Protein AF-A0A382UUZ1-F1 (afdb_monomer_lite)

Organism: NCBI:txid408172

Structure (mmCIF, N/CA/C/O backbone):
data_AF-A0A382UUZ1-F1
#
_entry.id   AF-A0A382UUZ1-F1
#
loop_
_atom_site.group_PDB
_atom_site.id
_atom_site.type_symbol
_atom_site.label_atom_id
_atom_site.label_alt_id
_atom_site.label_comp_id
_atom_site.label_asym_id
_atom_site.label_entity_id
_atom_site.label_seq_id
_atom_site.pdbx_PDB_ins_code
_atom_site.Cartn_x
_atom_site.Cartn_y
_atom_site.Cartn_z
_atom_site.occupancy
_atom_site.B_iso_or_equiv
_atom_site.auth_seq_id
_atom_site.auth_comp_id
_atom_site.auth_asym_id
_atom_site.auth_atom_id
_atom_site.pdbx_PDB_model_num
ATOM 1 N N . CYS A 1 1 ? 16.227 4.412 -21.426 1.00 65.69 1 CYS A N 1
ATOM 2 C CA . CYS A 1 1 ? 16.488 5.372 -20.344 1.00 65.69 1 CYS A CA 1
ATOM 3 C C . CYS A 1 1 ? 15.208 5.691 -19.618 1.00 65.69 1 CYS A C 1
ATOM 5 O O . CYS A 1 1 ? 15.287 5.757 -18.409 1.00 65.69 1 CYS A O 1
ATOM 7 N N . TRP A 1 2 ? 14.065 5.757 -20.321 1.00 72.62 2 TRP A N 1
ATOM 8 C CA . TRP A 1 2 ? 12.746 5.567 -19.712 1.00 72.62 2 TRP A CA 1
ATOM 9 C C . TRP A 1 2 ? 12.755 4.495 -18.618 1.00 72.62 2 TRP A C 1
ATOM 11 O O . TRP A 1 2 ? 13.319 3.437 -18.917 1.00 72.62 2 TRP A O 1
ATOM 21 N N . PRO A 1 3 ? 12.176 4.748 -17.433 1.00 69.25 3 PRO A N 1
ATOM 22 C CA . PRO A 1 3 ? 11.411 5.950 -17.045 1.00 69.25 3 PRO A CA 1
ATOM 23 C C . PRO A 1 3 ? 12.265 7.157 -16.596 1.00 69.25 3 PRO A C 1
ATOM 25 O O . PRO A 1 3 ? 11.742 8.235 -16.345 1.00 69.25 3 PRO A O 1
ATOM 28 N N . TYR A 1 4 ? 13.595 7.032 -16.562 1.00 72.06 4 TYR A N 1
ATOM 29 C CA . TYR A 1 4 ? 14.507 8.050 -16.021 1.00 72.06 4 TYR A CA 1
ATOM 30 C C . TYR A 1 4 ? 15.184 8.953 -17.060 1.00 72.06 4 TYR A C 1
ATOM 32 O O . TYR A 1 4 ? 15.201 8.706 -18.276 1.00 72.06 4 TYR A O 1
ATOM 40 N N . SER A 1 5 ? 15.812 10.013 -16.541 1.00 68.38 5 SER A N 1
ATOM 41 C CA . SER A 1 5 ? 16.638 10.936 -17.317 1.00 68.38 5 SER A CA 1
ATOM 42 C C . SER A 1 5 ? 17.848 10.256 -17.981 1.00 68.38 5 SER A C 1
ATOM 44 O O . SER A 1 5 ? 18.334 9.200 -17.566 1.00 68.38 5 SER A O 1
ATOM 46 N N . LEU A 1 6 ? 18.368 10.886 -19.042 1.00 68.31 6 LEU A N 1
ATOM 47 C CA . LEU A 1 6 ? 19.586 10.427 -19.720 1.00 68.31 6 LEU A CA 1
ATOM 48 C C . LEU A 1 6 ? 20.800 10.425 -18.783 1.00 68.31 6 LEU A C 1
ATOM 50 O O . LEU A 1 6 ? 21.620 9.519 -18.887 1.00 68.31 6 LEU A O 1
ATOM 54 N N . ASP A 1 7 ? 20.913 11.395 -17.876 1.00 65.88 7 ASP A N 1
ATOM 55 C CA . ASP A 1 7 ? 22.053 11.469 -16.962 1.00 65.88 7 ASP A CA 1
ATOM 56 C C . ASP A 1 7 ? 22.028 10.285 -15.984 1.00 65.88 7 ASP A C 1
ATOM 58 O O . ASP A 1 7 ? 22.988 9.517 -15.961 1.00 65.88 7 ASP A O 1
ATOM 62 N N . SER A 1 8 ? 20.893 10.016 -15.324 1.00 65.56 8 SER A N 1
ATOM 63 C CA . SER A 1 8 ? 20.720 8.838 -14.449 1.00 65.56 8 SER A CA 1
ATOM 64 C C . SER A 1 8 ? 20.985 7.513 -15.171 1.00 65.56 8 SER A C 1
ATOM 66 O O . SER A 1 8 ? 21.606 6.607 -14.620 1.00 65.56 8 SER A O 1
ATOM 68 N N . CYS A 1 9 ? 20.586 7.423 -16.441 1.00 65.06 9 CYS A N 1
ATOM 69 C CA . CYS A 1 9 ? 20.790 6.251 -17.295 1.00 65.06 9 CYS A CA 1
ATOM 70 C C . CYS A 1 9 ? 22.274 5.954 -17.602 1.00 65.06 9 CYS A C 1
ATOM 72 O O . CYS A 1 9 ? 22.612 4.833 -17.985 1.00 65.06 9 CYS A O 1
ATOM 74 N N . PHE A 1 10 ? 23.170 6.944 -17.488 1.00 62.78 10 PHE A N 1
ATOM 75 C CA . PHE A 1 10 ? 24.564 6.813 -17.927 1.00 62.78 10 PHE A CA 1
ATOM 76 C C . PHE A 1 10 ? 25.619 7.134 -16.859 1.00 62.78 10 PHE A C 1
ATOM 78 O O . PHE A 1 10 ? 26.791 6.817 -17.095 1.00 62.78 10 PHE A O 1
ATOM 85 N N . THR A 1 11 ? 25.250 7.718 -15.714 1.00 59.47 11 THR A N 1
ATOM 86 C CA . THR A 1 11 ? 26.191 8.072 -14.638 1.00 59.47 11 THR A CA 1
ATOM 87 C C . THR A 1 11 ? 26.330 7.000 -13.558 1.00 59.47 11 THR A C 1
ATOM 89 O O . THR A 1 11 ? 27.464 6.742 -13.155 1.00 59.47 11 THR A O 1
ATOM 92 N N . ASN A 1 12 ? 25.239 6.344 -13.129 1.00 54.66 12 ASN A N 1
ATOM 93 C CA . ASN A 1 12 ? 25.256 5.521 -11.905 1.00 54.66 12 ASN A CA 1
ATOM 94 C C . ASN A 1 12 ? 25.247 3.998 -12.120 1.00 54.66 12 ASN A C 1
ATOM 96 O O . ASN A 1 12 ? 25.694 3.280 -11.234 1.00 54.66 12 ASN A O 1
ATOM 100 N N . ASN A 1 13 ? 24.863 3.482 -13.290 1.00 50.19 13 ASN A N 1
ATOM 101 C CA . ASN A 1 13 ? 25.207 2.122 -13.721 1.00 50.19 13 ASN A CA 1
ATOM 102 C C . ASN A 1 13 ? 24.843 1.969 -15.207 1.00 50.19 13 ASN A C 1
ATOM 104 O O . ASN A 1 13 ? 23.712 2.221 -15.600 1.00 50.19 13 ASN A O 1
ATOM 108 N N . ARG A 1 14 ? 25.788 1.577 -16.075 1.00 50.09 14 ARG A N 1
ATOM 109 C CA . ARG A 1 14 ? 25.547 1.387 -17.532 1.00 50.09 14 ARG A CA 1
ATOM 110 C C . ARG A 1 14 ? 24.674 0.163 -17.858 1.00 50.09 14 ARG A C 1
ATOM 112 O O . ARG A 1 14 ? 24.548 -0.221 -19.023 1.00 50.09 14 ARG A O 1
ATOM 119 N N . THR A 1 15 ? 24.180 -0.498 -16.829 1.00 55.09 15 THR A N 1
ATOM 120 C CA . THR A 1 15 ? 23.501 -1.780 -16.859 1.00 55.09 15 THR A CA 1
ATOM 121 C C . THR A 1 15 ? 22.038 -1.534 -17.192 1.00 55.09 15 THR A C 1
ATOM 123 O O . THR A 1 15 ? 21.382 -0.650 -16.649 1.00 55.09 15 THR A O 1
ATOM 126 N N . GLY A 1 16 ? 21.555 -2.224 -18.222 1.00 56.69 16 GLY A N 1
ATOM 127 C CA . GLY A 1 16 ? 20.232 -1.956 -18.766 1.00 56.69 16 GLY A CA 1
ATOM 128 C C . GLY A 1 16 ? 19.147 -2.271 -17.740 1.00 56.69 16 GLY A C 1
ATOM 129 O O . GLY A 1 16 ? 19.197 -3.319 -17.100 1.00 56.69 16 GLY A O 1
ATOM 130 N N . LEU A 1 17 ? 18.157 -1.382 -17.662 1.00 64.44 17 LEU A N 1
ATOM 131 C CA . LEU A 1 17 ? 16.847 -1.610 -17.047 1.00 64.44 17 LEU A CA 1
ATOM 132 C C . LEU A 1 17 ? 16.264 -2.981 -17.430 1.00 64.44 17 LEU A C 1
ATOM 134 O O . LEU A 1 17 ? 16.638 -3.488 -18.510 1.00 64.44 17 LEU A O 1
ATOM 138 N N . PRO A 1 18 ? 15.360 -3.546 -16.597 1.00 66.06 18 PRO A N 1
ATOM 139 C CA . PRO A 1 18 ? 14.677 -4.802 -16.882 1.00 66.06 18 PRO A CA 1
ATOM 140 C C . PRO A 1 18 ? 14.134 -4.736 -18.304 1.00 66.06 18 PRO A C 1
ATOM 142 O O . PRO A 1 18 ? 13.330 -3.898 -18.693 1.00 66.06 18 PRO A O 1
ATOM 145 N N . GLY A 1 19 ? 14.757 -5.518 -19.164 1.00 70.31 19 GLY A N 1
ATOM 146 C CA . GLY A 1 19 ? 14.455 -5.551 -20.574 1.00 70.31 19 GLY A CA 1
ATOM 147 C C . GLY A 1 19 ? 14.739 -6.960 -20.998 1.00 70.31 19 GLY A C 1
ATOM 148 O O . GLY A 1 19 ? 15.883 -7.415 -20.896 1.00 70.31 19 GLY A O 1
ATOM 149 N N . LYS A 1 20 ? 13.692 -7.662 -21.416 1.00 73.50 20 LYS A N 1
ATOM 150 C CA . LYS A 1 20 ? 13.777 -9.098 -21.657 1.00 73.50 20 LYS A CA 1
ATOM 151 C C . LYS A 1 20 ? 14.646 -9.347 -22.892 1.00 73.50 20 LYS A C 1
ATOM 153 O O . LYS A 1 20 ? 14.381 -8.755 -23.945 1.00 73.50 20 LYS A O 1
ATOM 158 N N . PRO A 1 21 ? 15.727 -10.145 -22.788 1.00 73.56 21 PRO A N 1
ATOM 159 C CA . PRO A 1 21 ? 16.604 -10.403 -23.917 1.00 73.56 21 PRO A CA 1
ATOM 160 C C . PRO A 1 21 ? 15.845 -11.030 -25.087 1.00 73.56 21 PRO A C 1
ATOM 162 O O . PRO A 1 21 ? 14.806 -11.670 -24.929 1.00 73.56 21 PRO A O 1
ATOM 165 N N . ALA A 1 22 ? 16.400 -10.860 -26.285 1.00 75.94 22 ALA A N 1
ATOM 166 C CA . ALA A 1 22 ? 15.805 -11.371 -27.514 1.00 75.94 22 ALA A CA 1
ATOM 167 C C . ALA A 1 22 ? 15.582 -12.894 -27.483 1.00 75.94 22 ALA A C 1
ATOM 169 O O . ALA A 1 22 ? 14.668 -13.374 -28.143 1.00 75.94 22 ALA A O 1
ATOM 170 N N . GLU A 1 23 ? 16.382 -13.646 -26.715 1.00 76.31 23 GLU A N 1
ATOM 171 C CA . GLU A 1 23 ? 16.247 -15.104 -26.623 1.00 76.31 23 GLU A CA 1
ATOM 172 C C . GLU A 1 23 ? 14.995 -15.571 -25.866 1.00 76.31 23 GLU A C 1
ATOM 174 O O . GLU A 1 23 ? 14.532 -16.681 -26.119 1.00 76.31 23 GLU A O 1
ATOM 179 N N . ILE A 1 24 ? 14.460 -14.756 -24.949 1.00 73.06 24 ILE A N 1
ATOM 180 C CA . ILE A 1 24 ? 13.257 -15.091 -24.162 1.00 73.06 24 ILE A CA 1
ATOM 181 C C . ILE A 1 24 ? 12.008 -14.337 -24.635 1.00 73.06 24 ILE A C 1
ATOM 183 O O . ILE A 1 24 ? 10.906 -14.614 -24.176 1.00 73.06 24 ILE A O 1
ATOM 187 N N . SER A 1 25 ? 12.180 -13.386 -25.550 1.00 70.00 25 SER A N 1
ATOM 188 C CA . SER A 1 25 ? 11.099 -12.618 -26.158 1.00 70.00 25 SER A CA 1
ATOM 189 C C . SER A 1 25 ? 10.390 -13.422 -27.247 1.00 70.00 25 SER A C 1
ATOM 191 O O . SER A 1 25 ? 11.028 -13.958 -28.156 1.00 70.00 25 SER A O 1
ATOM 193 N N . GLU A 1 26 ? 9.055 -13.419 -27.225 1.00 69.44 26 GLU A N 1
ATOM 194 C CA . GLU A 1 26 ? 8.215 -14.079 -28.237 1.00 69.44 26 GLU A CA 1
ATOM 195 C C . GLU A 1 26 ? 8.464 -13.566 -29.666 1.00 69.44 26 GLU A C 1
ATOM 197 O O . GLU A 1 26 ? 8.246 -14.281 -30.645 1.00 69.44 26 GLU A O 1
ATOM 202 N N . THR A 1 27 ? 8.944 -12.327 -29.802 1.00 72.31 27 THR A N 1
ATOM 203 C CA . THR A 1 27 ? 9.203 -11.678 -31.094 1.00 72.31 27 THR A CA 1
ATOM 204 C C . THR A 1 27 ? 10.647 -11.841 -31.570 1.00 72.31 27 THR A C 1
ATOM 206 O O . THR A 1 27 ? 10.975 -11.421 -32.682 1.00 72.31 27 THR A O 1
ATOM 209 N N . GLY A 1 28 ? 11.531 -12.429 -30.753 1.00 70.81 28 GLY A N 1
ATOM 210 C CA . GLY A 1 28 ? 12.966 -12.511 -31.040 1.00 70.81 28 GLY A CA 1
ATOM 211 C C . GLY A 1 28 ? 13.679 -11.152 -31.016 1.00 70.81 28 GLY A C 1
ATOM 212 O O . GLY A 1 28 ? 14.805 -11.032 -31.499 1.00 70.81 28 GLY A O 1
ATOM 213 N N . LEU A 1 29 ? 13.023 -10.114 -30.488 1.00 75.25 29 LEU A N 1
ATOM 214 C CA . LEU A 1 29 ? 13.569 -8.772 -30.284 1.00 75.25 29 LEU A CA 1
ATOM 215 C C . LEU A 1 29 ? 13.586 -8.461 -28.790 1.00 75.25 29 LEU A C 1
ATOM 217 O O . LEU A 1 29 ? 12.663 -8.844 -28.078 1.00 75.25 29 LEU A O 1
ATOM 221 N N . ARG A 1 30 ? 14.610 -7.746 -28.312 1.00 73.75 30 ARG A N 1
ATOM 222 C CA . ARG A 1 30 ? 14.660 -7.307 -26.910 1.00 73.75 30 ARG A CA 1
ATOM 223 C C . ARG A 1 30 ? 13.406 -6.492 -26.580 1.00 73.75 30 ARG A C 1
ATOM 225 O O . ARG A 1 30 ? 13.060 -5.591 -27.345 1.00 73.75 30 ARG A O 1
ATOM 232 N N . TRP A 1 31 ? 12.754 -6.804 -25.463 1.00 77.62 31 TRP A N 1
ATOM 233 C CA . TRP A 1 31 ? 11.663 -5.985 -24.939 1.00 77.62 31 TRP A CA 1
ATOM 234 C C . TRP A 1 31 ? 12.236 -4.787 -24.191 1.00 77.62 31 TRP A C 1
ATOM 236 O O . TRP A 1 31 ? 13.272 -4.874 -23.523 1.00 77.62 31 TRP A O 1
ATOM 246 N N . TYR A 1 32 ? 11.572 -3.657 -24.366 1.00 80.62 32 TYR A N 1
ATOM 247 C CA . TYR A 1 32 ? 11.897 -2.395 -23.731 1.00 80.62 32 TYR A CA 1
ATOM 248 C C . TYR A 1 32 ? 10.602 -1.799 -23.211 1.00 80.62 32 TYR A C 1
ATOM 250 O O . TYR A 1 32 ? 9.555 -2.010 -23.819 1.00 80.62 32 TYR A O 1
ATOM 258 N N . LEU A 1 33 ? 10.732 -1.007 -22.157 1.00 84.75 33 LEU A N 1
ATOM 259 C CA . LEU A 1 33 ? 9.667 -0.143 -21.681 1.00 84.75 33 LEU A CA 1
ATOM 260 C C . LEU A 1 33 ? 9.202 0.819 -22.776 1.00 84.75 33 LEU A C 1
ATOM 262 O O . LEU A 1 33 ? 10.029 1.305 -23.567 1.00 84.75 33 LEU A O 1
ATOM 266 N N . ASP A 1 34 ? 7.894 1.065 -22.842 1.00 85.12 34 ASP A N 1
ATOM 267 C CA . ASP A 1 34 ? 7.287 1.950 -23.832 1.00 85.12 34 ASP A CA 1
ATOM 268 C C . ASP A 1 34 ? 7.211 3.377 -23.278 1.00 85.12 34 ASP A C 1
ATOM 270 O O . ASP A 1 34 ? 6.335 3.668 -22.480 1.00 85.12 34 ASP A O 1
ATOM 274 N N . PRO A 1 35 ? 8.016 4.340 -23.765 1.00 83.31 35 PRO A N 1
ATOM 275 C CA . PRO A 1 35 ? 7.978 5.724 -23.278 1.00 83.31 35 PRO A CA 1
ATOM 276 C C . PRO A 1 35 ? 6.675 6.482 -23.597 1.00 83.31 35 PRO A C 1
ATOM 278 O O . PRO A 1 35 ? 6.586 7.692 -23.384 1.00 83.31 35 PRO A O 1
ATOM 281 N N . ARG A 1 36 ? 5.696 5.821 -24.221 1.00 83.69 36 ARG A N 1
ATOM 282 C CA . ARG A 1 36 ? 4.351 6.348 -24.476 1.00 83.69 36 ARG A CA 1
ATOM 283 C C . ARG A 1 36 ? 3.326 5.831 -23.464 1.00 83.69 36 ARG A C 1
ATOM 285 O O . ARG A 1 36 ? 2.188 6.292 -23.526 1.00 83.69 36 ARG A O 1
ATOM 292 N N . SER A 1 37 ? 3.716 4.900 -22.597 1.00 86.62 37 SER A N 1
ATOM 293 C CA . SER A 1 37 ? 2.906 4.323 -21.529 1.00 86.62 37 SER A CA 1
ATOM 294 C C . SER A 1 37 ? 3.643 4.514 -20.204 1.00 86.62 37 SER A C 1
ATOM 296 O O . SER A 1 37 ? 4.830 4.230 -20.130 1.00 86.62 37 SER A O 1
ATOM 298 N N . GLY A 1 38 ? 2.969 5.047 -19.183 1.00 84.94 38 GLY A N 1
ATOM 299 C CA . GLY A 1 38 ? 3.545 5.169 -17.832 1.00 84.94 38 GLY A CA 1
ATOM 300 C C . GLY A 1 38 ? 3.603 3.840 -17.073 1.00 84.94 38 GLY A C 1
ATOM 301 O O . GLY A 1 38 ? 4.307 3.743 -16.078 1.00 84.94 38 GLY A O 1
ATOM 302 N N . ASP A 1 39 ? 2.867 2.857 -17.574 1.00 89.94 39 ASP A N 1
ATOM 303 C CA . ASP A 1 39 ? 2.727 1.480 -17.110 1.00 89.94 39 ASP A CA 1
ATOM 304 C C . ASP A 1 39 ? 2.769 0.631 -18.397 1.00 89.94 39 ASP A C 1
ATOM 306 O O . ASP A 1 39 ? 1.878 0.728 -19.255 1.00 89.94 39 ASP A O 1
ATOM 310 N N . THR A 1 40 ? 3.902 -0.022 -18.657 1.00 90.56 40 THR A N 1
ATOM 311 C CA . THR A 1 40 ? 4.183 -0.677 -19.941 1.00 90.56 40 THR A CA 1
ATOM 312 C C . THR A 1 40 ? 3.414 -1.985 -20.097 1.00 90.56 40 THR A C 1
ATOM 314 O O . THR A 1 40 ? 3.016 -2.321 -21.222 1.00 90.56 40 THR A O 1
ATOM 317 N N . ASP A 1 41 ? 3.235 -2.741 -19.022 1.00 91.25 41 ASP A N 1
ATOM 318 C CA . ASP A 1 41 ? 2.624 -4.067 -19.046 1.00 91.25 41 ASP A CA 1
ATOM 319 C C . ASP A 1 41 ? 1.171 -4.091 -18.547 1.00 91.25 41 ASP A C 1
ATOM 321 O O . ASP A 1 41 ? 0.452 -5.051 -18.843 1.00 91.25 41 ASP A O 1
ATOM 325 N N . GLY A 1 42 ? 0.696 -2.984 -17.980 1.00 92.19 42 GLY A N 1
ATOM 326 C CA . GLY A 1 42 ? -0.708 -2.660 -17.770 1.00 92.19 42 GLY A CA 1
ATOM 327 C C . GLY A 1 42 ? -1.304 -3.280 -16.516 1.00 92.19 42 GLY A C 1
ATOM 328 O O . GLY A 1 42 ? -2.492 -3.621 -16.546 1.00 92.19 42 GLY A O 1
ATOM 329 N N . ASP A 1 43 ? -0.509 -3.490 -15.470 1.00 92.38 43 ASP A N 1
ATOM 330 C CA . ASP A 1 43 ? -0.960 -4.123 -14.228 1.00 92.38 43 ASP A CA 1
ATOM 331 C C . ASP A 1 43 ? -1.354 -3.144 -13.114 1.00 92.38 43 ASP A C 1
ATOM 333 O O . ASP A 1 43 ? -1.832 -3.574 -12.065 1.00 92.38 43 ASP A O 1
ATOM 337 N N . GLY A 1 44 ? -1.244 -1.837 -13.369 1.00 90.19 44 GLY A N 1
ATOM 338 C CA . GLY A 1 44 ? -1.576 -0.786 -12.411 1.00 90.19 44 GLY A CA 1
ATOM 339 C C . GLY A 1 44 ? -0.374 -0.240 -11.641 1.00 90.19 44 GLY A C 1
ATOM 340 O O . GLY A 1 44 ? -0.519 0.789 -10.970 1.00 90.19 44 GLY A O 1
ATOM 341 N N . LEU A 1 45 ? 0.805 -0.849 -11.776 1.00 91.31 45 LEU A N 1
ATOM 342 C CA . LEU A 1 45 ? 2.062 -0.326 -11.264 1.00 91.31 45 LEU A CA 1
ATOM 343 C C . LEU A 1 45 ? 2.762 0.522 -12.341 1.00 91.31 45 LEU A C 1
ATOM 345 O O . LEU A 1 45 ? 2.872 0.128 -13.496 1.00 91.31 45 LEU A O 1
ATOM 349 N N . PRO A 1 46 ? 3.232 1.737 -12.016 1.00 90.50 46 PRO A N 1
ATOM 350 C CA . PRO A 1 46 ? 3.973 2.526 -12.993 1.00 90.50 46 PRO A CA 1
ATOM 351 C C . PRO A 1 46 ? 5.407 2.026 -13.184 1.00 90.50 46 PRO A C 1
ATOM 353 O O . PRO A 1 46 ? 6.119 1.809 -12.202 1.00 90.50 46 PRO A O 1
ATOM 356 N N . ASP A 1 47 ? 5.901 2.071 -14.425 1.00 88.50 47 ASP A N 1
ATOM 357 C CA . ASP A 1 47 ? 7.265 1.667 -14.797 1.00 88.50 47 ASP A CA 1
ATOM 358 C C . ASP A 1 47 ? 8.327 2.278 -13.860 1.00 88.50 47 ASP A C 1
ATOM 360 O O . ASP A 1 47 ? 9.318 1.649 -13.488 1.00 88.50 47 ASP A O 1
ATOM 364 N N . GLY A 1 48 ? 8.154 3.558 -13.504 1.00 84.56 48 GLY A N 1
ATOM 365 C CA . GLY A 1 48 ? 9.038 4.287 -12.591 1.00 84.56 48 GLY A CA 1
ATOM 366 C C . GLY A 1 48 ? 9.120 3.683 -11.209 1.00 84.56 48 GLY A C 1
ATOM 367 O O . GLY A 1 48 ? 10.217 3.507 -10.676 1.00 84.56 48 GLY A O 1
ATOM 368 N N . PHE A 1 49 ? 7.957 3.389 -10.640 1.00 88.06 49 PHE A N 1
ATOM 369 C CA . PHE A 1 49 ? 7.826 2.793 -9.326 1.00 88.06 49 PHE A CA 1
ATOM 370 C C . PHE A 1 49 ? 8.490 1.420 -9.303 1.00 88.06 49 PHE A C 1
ATOM 372 O O . PHE A 1 49 ? 9.348 1.160 -8.459 1.00 88.06 49 PHE A O 1
ATOM 379 N N . GLU A 1 50 ? 8.179 0.580 -10.284 1.00 91.00 50 GLU A N 1
ATOM 380 C CA . GLU A 1 50 ? 8.689 -0.783 -10.336 1.00 91.00 50 GLU A CA 1
ATOM 381 C C . GLU A 1 50 ? 10.199 -0.825 -10.538 1.00 91.00 50 GLU A C 1
ATOM 383 O O . GLU A 1 50 ? 10.917 -1.531 -9.827 1.00 91.00 50 GLU A O 1
ATOM 388 N N . VAL A 1 51 ? 10.726 -0.001 -11.451 1.00 86.62 51 VAL A N 1
ATOM 389 C CA . VAL A 1 51 ? 12.174 0.128 -11.629 1.00 86.62 51 VAL A CA 1
ATOM 390 C C . VAL A 1 51 ? 12.830 0.620 -10.339 1.00 86.62 51 VAL A C 1
ATOM 392 O O . VAL A 1 51 ? 13.890 0.108 -9.967 1.00 86.62 51 VAL A O 1
ATOM 395 N N . ALA A 1 52 ? 12.245 1.602 -9.648 1.00 83.56 52 ALA A N 1
ATOM 396 C CA . ALA A 1 52 ? 12.788 2.114 -8.394 1.00 83.56 52 ALA A CA 1
ATOM 397 C C . ALA A 1 52 ? 12.811 1.026 -7.313 1.00 83.56 52 ALA A C 1
ATOM 399 O O . ALA A 1 52 ? 13.849 0.826 -6.671 1.00 83.56 52 ALA A O 1
ATOM 400 N N . MET A 1 53 ? 11.719 0.281 -7.149 1.00 88.31 53 MET A N 1
ATOM 401 C CA . MET A 1 53 ? 11.624 -0.819 -6.190 1.00 88.31 53 MET A CA 1
ATOM 402 C C . MET A 1 53 ? 12.579 -1.961 -6.538 1.00 88.31 53 MET A C 1
ATOM 404 O O . MET A 1 53 ? 13.324 -2.430 -5.673 1.00 88.31 53 MET A O 1
ATOM 408 N N . CYS A 1 54 ? 12.664 -2.350 -7.807 1.00 88.62 54 CYS A N 1
ATOM 409 C CA . CYS A 1 54 ? 13.619 -3.347 -8.272 1.00 88.62 54 CYS A CA 1
ATOM 410 C C . CYS A 1 54 ? 15.065 -2.925 -7.994 1.00 88.62 54 CYS A C 1
ATOM 412 O O . CYS A 1 54 ? 15.840 -3.684 -7.415 1.00 88.62 54 CYS A O 1
ATOM 414 N N . MET A 1 55 ? 15.454 -1.704 -8.352 1.00 83.38 55 MET A N 1
ATOM 415 C CA . MET A 1 55 ? 16.847 -1.279 -8.204 1.00 83.38 55 MET A CA 1
ATOM 416 C C . MET A 1 55 ? 17.251 -1.032 -6.747 1.00 83.38 55 MET A C 1
ATOM 418 O O . MET A 1 55 ? 18.421 -1.207 -6.404 1.00 83.38 55 MET A O 1
ATOM 422 N N . SER A 1 56 ? 16.310 -0.622 -5.891 1.00 83.25 56 SER A N 1
ATOM 423 C CA . SER A 1 56 ? 16.613 -0.208 -4.515 1.00 83.25 56 SER A CA 1
ATOM 424 C C . SER A 1 56 ? 16.258 -1.238 -3.437 1.00 83.25 56 SER A C 1
ATOM 426 O O . SER A 1 56 ? 16.877 -1.213 -2.369 1.00 83.25 56 SER A O 1
ATOM 428 N N . LYS A 1 57 ? 15.295 -2.141 -3.681 1.00 87.88 57 LYS A N 1
ATOM 429 C CA . LYS A 1 57 ? 14.723 -3.030 -2.650 1.00 87.88 57 LYS A CA 1
ATOM 430 C C . LYS A 1 57 ? 14.655 -4.504 -3.040 1.00 87.88 57 LYS A C 1
ATOM 432 O O . LYS A 1 57 ? 14.952 -5.352 -2.197 1.00 87.88 57 LYS A O 1
ATOM 437 N N . THR A 1 58 ? 14.221 -4.824 -4.259 1.00 90.56 58 THR A N 1
ATOM 438 C CA . THR A 1 58 ? 13.752 -6.186 -4.598 1.00 90.56 58 THR A CA 1
ATOM 439 C C . THR A 1 58 ? 14.524 -6.865 -5.720 1.00 90.56 58 THR A C 1
ATOM 441 O O . THR A 1 58 ? 14.280 -8.031 -6.007 1.00 90.56 58 THR A O 1
ATOM 444 N N . GLY A 1 59 ? 15.462 -6.185 -6.366 1.00 88.69 59 GLY A N 1
ATOM 445 C CA . GLY A 1 59 ? 16.217 -6.714 -7.493 1.00 88.69 59 GLY A CA 1
ATOM 446 C C . GLY A 1 59 ? 17.706 -6.856 -7.216 1.00 88.69 59 GLY A C 1
ATOM 447 O O . GLY A 1 59 ? 18.245 -6.419 -6.199 1.00 88.69 59 GLY A O 1
ATOM 448 N N . TYR A 1 60 ? 18.394 -7.496 -8.156 1.00 86.94 60 TYR A N 1
ATOM 449 C CA . TYR A 1 60 ? 19.849 -7.598 -8.160 1.00 86.94 60 TYR A CA 1
ATOM 450 C C . TYR A 1 60 ? 20.390 -7.657 -9.587 1.00 86.94 60 TYR A C 1
ATOM 452 O O . TYR A 1 60 ? 19.718 -8.107 -10.516 1.00 86.94 60 TYR A O 1
ATOM 460 N N . GLU A 1 61 ? 21.649 -7.264 -9.764 1.00 83.69 61 GLU A N 1
ATOM 461 C CA . GLU A 1 61 ? 22.338 -7.422 -11.042 1.00 83.69 61 GLU A CA 1
ATOM 462 C C . GLU A 1 61 ? 22.938 -8.818 -11.180 1.00 83.69 61 GLU A C 1
ATOM 464 O O . GLU A 1 61 ? 23.678 -9.302 -10.319 1.00 83.69 61 GLU A O 1
ATOM 469 N N . ASN A 1 62 ? 22.660 -9.469 -12.304 1.00 82.00 62 ASN A N 1
ATOM 470 C CA . ASN A 1 62 ? 23.292 -10.737 -12.631 1.00 82.00 62 ASN A CA 1
ATOM 471 C C . ASN A 1 62 ? 24.725 -10.545 -13.172 1.00 82.00 62 ASN A C 1
ATOM 473 O O . ASN A 1 62 ? 25.189 -9.438 -13.443 1.00 82.00 62 ASN A O 1
ATOM 477 N N . ALA A 1 63 ? 25.437 -11.655 -13.394 1.00 83.00 63 ALA A N 1
ATOM 478 C CA . ALA A 1 63 ? 26.813 -11.643 -13.910 1.00 83.00 63 ALA A CA 1
ATOM 479 C C . ALA A 1 63 ? 26.963 -11.018 -15.314 1.00 83.00 63 ALA A C 1
ATOM 481 O O . ALA A 1 63 ? 28.077 -10.721 -15.743 1.00 83.00 63 ALA A O 1
ATOM 482 N N . SER A 1 64 ? 25.860 -10.844 -16.042 1.00 77.56 64 SER A N 1
ATOM 483 C CA . SER A 1 64 ? 25.805 -10.170 -17.340 1.00 77.56 64 SER A CA 1
ATOM 484 C C . SER A 1 64 ? 25.433 -8.694 -17.225 1.00 77.56 64 SER A C 1
ATOM 486 O O . SER A 1 64 ? 25.200 -8.070 -18.259 1.00 77.56 64 SER A O 1
ATOM 488 N N . HIS A 1 65 ? 25.421 -8.131 -16.011 1.00 74.25 65 HIS A N 1
ATOM 489 C CA . HIS A 1 65 ? 25.101 -6.728 -15.768 1.00 74.25 65 HIS A CA 1
ATOM 490 C C . HIS A 1 65 ? 23.687 -6.355 -16.246 1.00 74.25 65 HIS A C 1
ATOM 492 O O . HIS A 1 65 ? 23.465 -5.304 -16.849 1.00 74.25 65 HIS A O 1
ATOM 498 N N . VAL A 1 66 ? 22.736 -7.261 -16.013 1.00 76.38 66 VAL A N 1
ATOM 499 C CA . VAL A 1 66 ? 21.305 -7.053 -16.254 1.00 76.38 66 VAL A CA 1
ATOM 500 C C . VAL A 1 66 ? 20.576 -7.196 -14.926 1.00 76.38 66 VAL A C 1
ATOM 502 O O . VAL A 1 66 ? 20.866 -8.124 -14.165 1.00 76.38 66 VAL A O 1
ATOM 505 N N . TRP A 1 67 ? 19.646 -6.283 -14.665 1.00 81.56 67 TRP A N 1
ATOM 506 C CA . TRP A 1 67 ? 18.776 -6.341 -13.498 1.00 81.56 67 TRP A CA 1
ATOM 507 C C . TRP A 1 67 ? 17.795 -7.507 -13.605 1.00 81.56 67 TRP A C 1
ATOM 509 O O . TRP A 1 67 ? 17.122 -7.671 -14.622 1.00 81.56 67 TRP A O 1
ATOM 519 N N . ASN A 1 68 ? 17.741 -8.312 -12.549 1.00 85.44 68 ASN A N 1
ATOM 520 C CA . ASN A 1 68 ? 16.680 -9.271 -12.292 1.00 85.44 68 ASN A CA 1
ATOM 521 C C . ASN A 1 68 ? 15.805 -8.698 -11.181 1.00 85.44 68 ASN A C 1
ATOM 523 O O . ASN A 1 68 ? 16.273 -8.542 -10.051 1.00 85.44 68 ASN A O 1
ATOM 527 N N . CYS A 1 69 ? 14.557 -8.406 -11.517 1.00 88.69 69 CYS A N 1
ATOM 528 C CA . CYS A 1 69 ? 13.555 -7.919 -10.585 1.00 88.69 69 CYS A CA 1
ATOM 529 C C . CYS A 1 69 ? 12.761 -9.105 -10.034 1.00 88.69 69 CYS A C 1
ATOM 531 O O . CYS A 1 69 ? 12.382 -9.992 -10.798 1.00 88.69 69 CYS A O 1
ATOM 533 N N . MET A 1 70 ? 12.605 -9.178 -8.709 1.00 90.00 70 MET A N 1
ATOM 534 C CA . MET A 1 70 ? 11.956 -10.330 -8.064 1.00 90.00 70 MET A CA 1
ATOM 535 C C . MET A 1 70 ? 10.478 -10.097 -7.743 1.00 90.00 70 MET A C 1
ATOM 537 O O . MET A 1 70 ? 9.742 -11.075 -7.712 1.00 90.00 70 MET A O 1
ATOM 541 N N . ALA A 1 71 ? 10.076 -8.846 -7.496 1.00 92.19 71 ALA A N 1
ATOM 542 C CA . ALA A 1 71 ? 8.723 -8.493 -7.048 1.00 92.19 71 ALA A CA 1
ATOM 543 C C . ALA A 1 71 ? 8.063 -7.356 -7.847 1.00 92.19 71 ALA A C 1
ATOM 545 O O . ALA A 1 71 ? 6.856 -7.220 -7.772 1.00 92.19 71 ALA A O 1
ATOM 546 N N . PHE A 1 72 ? 8.850 -6.551 -8.571 1.00 93.62 72 PHE A N 1
ATOM 547 C CA . PHE A 1 72 ? 8.357 -5.426 -9.372 1.00 93.62 72 PHE A CA 1
ATOM 548 C C . PHE A 1 72 ? 9.174 -5.347 -10.672 1.00 93.62 72 PHE A C 1
ATOM 550 O O . PHE A 1 72 ? 10.324 -4.894 -10.657 1.00 93.62 72 PHE A O 1
ATOM 557 N N . ASP A 1 73 ? 8.654 -5.900 -11.759 1.00 92.06 73 ASP A N 1
ATOM 558 C CA . ASP A 1 73 ? 9.224 -5.990 -13.097 1.00 92.06 73 ASP A CA 1
ATOM 559 C C . ASP A 1 73 ? 8.251 -5.352 -14.104 1.00 92.06 73 ASP A C 1
ATOM 561 O O . ASP A 1 73 ? 7.323 -6.035 -14.525 1.00 92.06 73 ASP A O 1
ATOM 565 N N . PRO A 1 74 ? 8.571 -4.162 -14.648 1.00 91.12 74 PRO A N 1
ATOM 566 C CA . PRO A 1 74 ? 7.704 -3.359 -15.538 1.00 91.12 74 PRO A CA 1
ATOM 567 C C . PRO A 1 74 ? 7.432 -3.958 -16.932 1.00 91.12 74 PRO A C 1
ATOM 569 O O . PRO A 1 74 ? 7.102 -3.280 -17.908 1.00 91.12 74 PRO A O 1
ATOM 572 N N . LEU A 1 75 ? 7.735 -5.240 -17.104 1.00 90.69 75 LEU A N 1
ATOM 573 C CA . LEU A 1 75 ? 7.482 -6.037 -18.297 1.00 90.69 75 LEU A CA 1
ATOM 574 C C . LEU A 1 75 ? 6.789 -7.363 -17.943 1.00 90.69 75 LEU A C 1
ATOM 576 O O . LEU A 1 75 ? 6.811 -8.299 -18.762 1.00 90.69 75 LEU A O 1
ATOM 580 N N . ASN A 1 76 ? 6.281 -7.507 -16.725 1.00 91.56 76 ASN A N 1
ATOM 581 C CA . ASN A 1 76 ? 5.699 -8.703 -16.156 1.00 91.56 76 ASN A CA 1
ATOM 582 C C . ASN A 1 76 ? 4.412 -8.444 -15.353 1.00 91.56 76 ASN A C 1
ATOM 584 O O . ASN A 1 76 ? 4.352 -8.846 -14.205 1.00 91.56 76 ASN A O 1
ATOM 588 N N . SER A 1 77 ? 3.342 -8.044 -16.034 1.00 93.94 77 SER A N 1
ATOM 589 C CA . SER A 1 77 ? 2.006 -7.725 -15.489 1.00 93.94 77 SER A CA 1
ATOM 590 C C . SER A 1 77 ? 1.355 -8.642 -14.427 1.00 93.94 77 SER A C 1
ATOM 592 O O . SER A 1 77 ? 0.216 -8.426 -14.024 1.00 93.94 77 SER A O 1
ATOM 594 N N . SER A 1 78 ? 1.932 -9.801 -14.118 1.00 93.94 78 SER A N 1
ATOM 595 C CA . SER A 1 78 ? 1.468 -10.675 -13.045 1.00 93.94 78 SER A CA 1
ATOM 596 C C . SER A 1 78 ? 1.807 -10.156 -11.654 1.00 93.94 78 SER A C 1
ATOM 598 O O . SER A 1 78 ? 1.157 -10.581 -10.708 1.00 93.94 78 SER A O 1
ATOM 600 N N . ASP A 1 79 ? 2.858 -9.354 -11.510 1.00 94.75 79 ASP A N 1
ATOM 601 C CA . ASP A 1 79 ? 3.335 -8.910 -10.206 1.00 94.75 79 ASP A CA 1
ATOM 602 C C . ASP A 1 79 ? 2.498 -7.790 -9.595 1.00 94.75 79 ASP A C 1
ATOM 604 O O . ASP A 1 79 ? 2.396 -7.770 -8.374 1.00 94.75 79 ASP A O 1
ATOM 608 N N . GLY A 1 80 ? 1.768 -6.994 -10.376 1.00 95.12 80 GLY A N 1
ATOM 609 C CA . GLY A 1 80 ? 0.705 -6.137 -9.844 1.00 95.12 80 GLY A CA 1
ATOM 610 C C . GLY A 1 80 ? -0.388 -6.894 -9.075 1.00 95.12 80 GLY A C 1
ATOM 611 O O . GLY A 1 80 ? -0.982 -6.334 -8.161 1.00 95.12 80 GLY A O 1
ATOM 612 N N . LEU A 1 81 ? -0.621 -8.179 -9.387 1.00 94.81 81 LEU A N 1
ATOM 613 C CA . LEU A 1 81 ? -1.615 -9.041 -8.717 1.00 94.81 81 LEU A CA 1
ATOM 614 C C . LEU A 1 81 ? -1.032 -9.901 -7.586 1.00 94.81 81 LEU A C 1
ATOM 616 O O . LEU A 1 81 ? -1.759 -10.671 -6.957 1.00 94.81 81 LEU A O 1
ATOM 620 N N . ILE A 1 82 ? 0.285 -9.867 -7.391 1.00 94.50 82 ILE A N 1
ATOM 621 C CA . ILE A 1 82 ? 0.928 -10.579 -6.289 1.00 94.50 82 ILE A CA 1
ATOM 622 C C . ILE A 1 82 ? 0.911 -9.652 -5.083 1.00 94.50 82 ILE A C 1
ATOM 624 O O . ILE A 1 82 ? 1.095 -8.451 -5.211 1.00 94.50 82 ILE A O 1
ATOM 628 N N . ASP A 1 83 ? 0.721 -10.237 -3.916 1.00 94.44 83 ASP A N 1
ATOM 629 C CA . ASP A 1 83 ? 0.945 -9.585 -2.638 1.00 94.44 83 ASP A CA 1
ATOM 630 C C . ASP A 1 83 ? 2.400 -9.874 -2.225 1.00 94.44 83 ASP A C 1
ATOM 632 O O . ASP A 1 83 ? 2.767 -11.015 -1.908 1.00 94.44 83 ASP A O 1
ATOM 636 N N . SER A 1 84 ? 3.282 -8.886 -2.416 1.00 95.38 84 SER A N 1
ATOM 637 C CA . SER A 1 84 ? 4.738 -9.060 -2.295 1.00 95.38 84 SER A CA 1
ATOM 638 C C . SER A 1 84 ? 5.292 -8.688 -0.929 1.00 95.38 84 SER A C 1
ATOM 640 O O . SER A 1 84 ? 6.521 -8.608 -0.780 1.00 95.38 84 SER A O 1
ATOM 642 N N . ASP A 1 85 ? 4.424 -8.563 0.071 1.00 95.06 85 ASP A N 1
ATOM 643 C CA . ASP A 1 85 ? 4.803 -8.212 1.426 1.00 95.06 85 ASP A CA 1
ATOM 644 C C . ASP A 1 85 ? 5.968 -9.015 1.972 1.00 95.06 85 ASP A C 1
ATOM 646 O O . ASP A 1 85 ? 6.146 -10.224 1.732 1.00 95.06 85 ASP A O 1
ATOM 650 N N . ARG A 1 86 ? 6.785 -8.323 2.764 1.00 93.06 86 ARG A N 1
ATOM 651 C CA . ARG A 1 86 ? 7.969 -8.919 3.350 1.00 93.06 86 ARG A CA 1
ATOM 652 C C . ARG A 1 86 ? 7.628 -9.697 4.613 1.00 93.06 86 ARG A C 1
ATOM 654 O O . ARG A 1 86 ? 7.281 -9.161 5.660 1.00 93.06 86 ARG A O 1
ATOM 661 N N . CYS A 1 87 ? 7.942 -10.982 4.570 1.00 90.56 87 CYS A N 1
ATOM 662 C CA . CYS A 1 87 ? 7.905 -11.861 5.723 1.00 90.56 87 CYS A CA 1
ATOM 663 C C . CYS A 1 87 ? 8.880 -11.407 6.825 1.00 90.56 87 CYS A C 1
ATOM 665 O O . CYS A 1 87 ? 9.932 -10.813 6.575 1.00 90.56 87 CYS A O 1
ATOM 667 N N . ARG A 1 88 ? 8.641 -11.860 8.064 1.00 87.12 88 ARG A N 1
ATOM 668 C CA . ARG A 1 88 ? 9.581 -11.671 9.193 1.00 87.12 88 ARG A CA 1
ATOM 669 C C . ARG A 1 88 ? 10.988 -12.233 8.941 1.00 87.12 88 ARG A C 1
ATOM 671 O O . ARG A 1 88 ? 11.945 -11.787 9.571 1.00 87.12 88 ARG A O 1
ATOM 678 N N . ASP A 1 89 ? 11.123 -13.231 8.070 1.00 91.06 89 ASP A N 1
ATOM 679 C CA . ASP A 1 89 ? 12.405 -13.818 7.654 1.00 91.06 89 ASP A CA 1
ATOM 680 C C . ASP A 1 89 ? 13.000 -13.159 6.393 1.00 91.06 89 ASP A C 1
ATOM 682 O O . ASP A 1 89 ? 14.020 -13.619 5.877 1.00 91.06 89 ASP A O 1
ATOM 686 N N . LEU A 1 90 ? 12.413 -12.038 5.960 1.00 86.81 90 LEU A N 1
ATOM 687 C CA . LEU A 1 90 ? 12.791 -11.201 4.823 1.00 86.81 90 LEU A CA 1
ATOM 688 C C . LEU A 1 90 ? 12.477 -11.780 3.437 1.00 86.81 90 LEU A C 1
ATOM 690 O O . LEU A 1 90 ? 12.832 -11.130 2.448 1.00 86.81 90 LEU A O 1
ATOM 694 N N . THR A 1 91 ? 11.827 -12.946 3.339 1.00 91.38 91 THR A N 1
ATOM 695 C CA . THR A 1 91 ? 11.277 -13.419 2.056 1.00 91.38 91 THR A CA 1
ATOM 696 C C . THR A 1 91 ? 10.060 -12.591 1.640 1.00 91.38 91 THR A C 1
ATOM 698 O O . THR A 1 91 ? 9.556 -11.811 2.438 1.00 91.38 91 THR A O 1
ATOM 701 N N . PHE A 1 92 ? 9.602 -12.749 0.401 1.00 91.31 92 PHE A N 1
ATOM 702 C CA . PHE A 1 92 ? 8.405 -12.076 -0.115 1.00 91.31 92 PHE A CA 1
ATOM 703 C C . PHE A 1 92 ? 7.206 -13.025 -0.119 1.00 91.31 92 PHE A C 1
ATOM 705 O O . PHE A 1 92 ? 7.397 -14.243 -0.231 1.00 91.31 92 PHE A O 1
ATOM 712 N N . GLY A 1 93 ? 6.003 -12.460 -0.052 1.00 88.00 93 GLY A N 1
ATOM 713 C CA . GLY A 1 93 ? 4.744 -13.180 -0.211 1.00 88.00 93 GLY A CA 1
ATOM 714 C C . GLY A 1 93 ? 4.203 -13.807 1.068 1.00 88.00 93 GLY A C 1
ATOM 715 O O . GLY A 1 93 ? 3.590 -14.873 0.998 1.00 88.00 93 GLY A O 1
ATOM 716 N N . CYS A 1 94 ? 4.458 -13.210 2.243 1.00 87.38 94 CYS A N 1
ATOM 717 C CA . CYS A 1 94 ? 3.612 -13.528 3.405 1.00 87.38 94 CYS A CA 1
ATOM 718 C C . CYS A 1 94 ? 2.206 -12.985 3.225 1.00 87.38 94 CYS A C 1
ATOM 720 O O . CYS A 1 94 ? 1.271 -13.609 3.724 1.00 87.38 94 CYS A O 1
ATOM 722 N N . GLY A 1 95 ? 2.121 -11.851 2.542 1.00 91.88 95 GLY A N 1
ATOM 723 C CA . GLY A 1 95 ? 0.923 -11.077 2.408 1.00 91.88 95 GLY A CA 1
ATOM 724 C C . GLY A 1 95 ? 0.357 -10.520 3.690 1.00 91.88 95 GLY A C 1
ATOM 725 O O . GLY A 1 95 ? 0.786 -10.854 4.808 1.00 91.88 95 GLY A O 1
ATOM 726 N N . ASP A 1 96 ? -0.654 -9.706 3.483 1.00 91.94 96 ASP A N 1
ATOM 727 C CA . ASP A 1 96 ? -1.454 -9.069 4.512 1.00 91.94 96 ASP A CA 1
ATOM 728 C C . ASP A 1 96 ? -2.953 -9.078 4.194 1.00 91.94 96 ASP A C 1
ATOM 730 O O . ASP A 1 96 ? -3.765 -8.590 4.985 1.00 91.94 96 ASP A O 1
ATOM 734 N N . GLY A 1 97 ? -3.313 -9.732 3.085 1.00 90.06 97 GLY A N 1
ATOM 735 C CA . GLY A 1 97 ? -4.684 -10.015 2.698 1.00 90.06 97 GLY A CA 1
ATOM 736 C C . GLY A 1 97 ? -5.533 -10.649 3.808 1.00 90.06 97 GLY A C 1
ATOM 737 O O . GLY A 1 97 ? -5.055 -11.217 4.799 1.00 90.06 97 GLY A O 1
ATOM 738 N N . PHE A 1 98 ? -6.847 -10.578 3.622 1.00 87.94 98 PHE A N 1
ATOM 739 C CA . PHE A 1 98 ? -7.829 -10.948 4.633 1.00 87.94 98 PHE A CA 1
ATOM 740 C C . PHE A 1 98 ? -8.741 -12.078 4.139 1.00 87.94 98 PHE A C 1
ATOM 742 O O . PHE A 1 98 ? -9.396 -11.938 3.117 1.00 87.94 98 PHE A O 1
ATOM 749 N N . ASP A 1 99 ? -8.815 -13.185 4.890 1.00 86.00 99 ASP A N 1
ATOM 750 C CA . ASP A 1 99 ? -9.707 -14.334 4.630 1.00 86.00 99 ASP A CA 1
ATOM 751 C C . ASP A 1 99 ? -11.183 -13.939 4.868 1.00 86.00 99 ASP A C 1
ATOM 753 O O . ASP A 1 99 ? -11.738 -14.071 5.969 1.00 86.00 99 ASP A O 1
ATOM 757 N N . VAL A 1 100 ? -11.809 -13.393 3.824 1.00 84.44 100 VAL A N 1
ATOM 758 C CA . VAL A 1 100 ? -13.166 -12.838 3.823 1.00 84.44 100 VAL A CA 1
ATOM 759 C C . VAL A 1 100 ? -14.195 -13.942 4.031 1.00 84.44 100 VAL A C 1
ATOM 761 O O . VAL A 1 100 ? -15.169 -13.762 4.778 1.00 84.44 100 VAL A O 1
ATOM 764 N N . ASP A 1 101 ? -14.017 -15.079 3.353 1.00 83.38 101 ASP A N 1
ATOM 765 C CA . ASP A 1 101 ? -14.978 -16.184 3.391 1.00 83.38 101 ASP A CA 1
ATOM 766 C C . ASP A 1 101 ? -14.786 -17.118 4.602 1.00 83.38 101 ASP A C 1
ATOM 768 O O . ASP A 1 101 ? -15.687 -17.903 4.941 1.00 83.38 101 ASP A O 1
ATOM 772 N N . ARG A 1 102 ? -13.672 -16.934 5.322 1.00 81.31 102 ARG A N 1
ATOM 773 C CA . ARG A 1 102 ? -13.299 -17.589 6.580 1.00 81.31 102 ARG A CA 1
ATOM 774 C C . ARG A 1 102 ? -13.105 -19.086 6.410 1.00 81.31 102 ARG A C 1
ATOM 776 O O . ARG A 1 102 ? -13.456 -19.876 7.301 1.00 81.31 102 ARG A O 1
ATOM 783 N N . ASN A 1 103 ? -12.591 -19.498 5.258 1.00 83.50 103 ASN A N 1
ATOM 784 C CA . ASN A 1 103 ? -12.323 -20.897 4.962 1.00 83.50 103 ASN A CA 1
ATOM 785 C C . ASN A 1 103 ? -10.952 -21.371 5.492 1.00 83.50 103 ASN A C 1
ATOM 787 O O . ASN A 1 103 ? -10.678 -22.579 5.506 1.00 83.50 103 ASN A O 1
ATOM 791 N N . GLY A 1 104 ? -10.140 -20.447 6.011 1.00 83.62 104 GLY A N 1
ATOM 792 C CA . GLY A 1 104 ? -8.833 -20.675 6.610 1.00 83.62 104 GLY A CA 1
ATOM 793 C C . GLY A 1 104 ? -7.662 -20.573 5.637 1.00 83.62 104 GLY A C 1
ATOM 794 O O . GLY A 1 104 ? -6.546 -20.945 6.012 1.00 83.62 104 GLY A O 1
ATOM 795 N N . LEU A 1 105 ? -7.899 -20.122 4.408 1.00 86.69 105 LEU A N 1
ATOM 796 C CA . LEU A 1 105 ? -6.893 -19.890 3.383 1.00 86.69 105 LEU A CA 1
ATOM 797 C C . LEU A 1 105 ? -7.129 -18.504 2.795 1.00 86.69 105 LEU A C 1
ATOM 799 O O . LEU A 1 105 ? -8.239 -18.214 2.388 1.00 86.69 105 LEU A O 1
ATOM 803 N N . ILE A 1 106 ? -6.072 -17.702 2.690 1.00 87.56 106 ILE A N 1
ATOM 804 C CA . ILE A 1 106 ? -6.124 -16.465 1.909 1.00 87.56 106 ILE A CA 1
ATOM 805 C C . ILE A 1 106 ? -5.885 -16.846 0.448 1.00 87.56 106 ILE A C 1
ATOM 807 O O . ILE A 1 106 ? -4.807 -17.332 0.072 1.00 87.56 106 ILE A O 1
ATOM 811 N N . GLU A 1 107 ? -6.912 -16.682 -0.369 1.00 90.69 107 GLU A N 1
ATOM 812 C CA . GLU A 1 107 ? -6.878 -16.977 -1.794 1.00 90.69 107 GLU A CA 1
ATOM 813 C C . GLU A 1 107 ? -6.478 -15.744 -2.625 1.00 90.69 107 GLU A C 1
ATOM 815 O O . GLU A 1 107 ? -6.567 -14.621 -2.147 1.00 90.69 107 GLU A O 1
ATOM 820 N N . PRO A 1 108 ? -6.099 -15.894 -3.911 1.00 92.81 108 PRO A N 1
ATOM 821 C CA . PRO A 1 108 ? -5.674 -14.753 -4.730 1.00 92.81 108 PRO A CA 1
ATOM 822 C C . PRO A 1 108 ? -6.692 -13.622 -4.914 1.00 92.81 108 PRO A C 1
ATOM 824 O O . PRO A 1 108 ? -6.334 -12.567 -5.413 1.00 92.81 108 PRO A O 1
ATOM 827 N N . HIS A 1 109 ? -7.963 -13.854 -4.586 1.00 89.69 109 HIS A N 1
ATOM 828 C CA . HIS A 1 109 ? -9.011 -12.834 -4.638 1.00 89.69 109 HIS A CA 1
ATOM 829 C C . HIS A 1 109 ? -9.220 -12.115 -3.292 1.00 89.69 109 HIS A C 1
ATOM 831 O O . HIS A 1 109 ? -10.090 -11.254 -3.197 1.00 89.69 109 HIS A O 1
ATOM 837 N N . GLU A 1 110 ? -8.451 -12.508 -2.277 1.00 92.25 110 GLU A N 1
ATOM 838 C CA . GLU A 1 110 ? -8.436 -11.997 -0.902 1.00 92.25 110 GLU A CA 1
ATOM 839 C C . GLU A 1 110 ? -7.088 -11.349 -0.549 1.00 92.25 110 GLU A C 1
ATOM 841 O O . GLU A 1 110 ? -6.875 -10.917 0.582 1.00 92.25 110 GLU A O 1
ATOM 846 N N . TYR A 1 111 ? -6.163 -11.315 -1.508 1.00 93.94 111 TYR A N 1
ATOM 847 C CA . TYR A 1 111 ? -4.915 -10.572 -1.399 1.00 93.94 111 TYR A CA 1
ATOM 848 C C . TYR A 1 111 ? -5.208 -9.083 -1.400 1.00 93.94 111 TYR A C 1
ATOM 850 O O . TYR A 1 111 ? -6.105 -8.640 -2.114 1.00 93.94 111 TYR A O 1
ATOM 858 N N . TYR A 1 112 ? -4.418 -8.337 -0.640 1.00 95.12 112 TYR A N 1
ATOM 859 C CA . TYR A 1 112 ? -4.250 -6.922 -0.890 1.00 95.12 112 TYR A CA 1
ATOM 860 C C . TYR A 1 112 ? -3.016 -6.808 -1.782 1.00 95.12 112 TYR A C 1
ATOM 862 O O . TYR A 1 112 ? -1.896 -7.121 -1.403 1.00 95.12 112 TYR A O 1
ATOM 870 N N . THR A 1 113 ? -3.267 -6.610 -3.069 1.00 95.88 113 THR A N 1
ATOM 871 C CA . THR A 1 113 ? -2.244 -6.808 -4.099 1.00 95.88 113 THR A CA 1
ATOM 872 C C . THR A 1 113 ? -1.333 -5.596 -4.226 1.00 95.88 113 THR A C 1
ATOM 874 O O . THR A 1 113 ? -1.764 -4.467 -3.996 1.00 95.88 113 THR A O 1
ATOM 877 N N . ASN A 1 114 ? -0.114 -5.804 -4.736 1.00 95.31 114 ASN A N 1
ATOM 878 C CA . ASN A 1 114 ? 0.852 -4.732 -4.979 1.00 95.31 114 ASN A CA 1
ATOM 879 C C . ASN A 1 114 ? 0.233 -3.501 -5.676 1.00 95.31 114 ASN A C 1
ATOM 881 O O . ASN A 1 114 ? 0.555 -2.354 -5.353 1.00 95.31 114 ASN A O 1
ATOM 885 N N . ALA A 1 115 ? -0.628 -3.731 -6.676 1.00 93.38 115 ALA A N 1
ATOM 886 C CA . ALA A 1 115 ? -1.292 -2.663 -7.414 1.00 93.38 115 ALA A CA 1
ATOM 887 C C . ALA A 1 115 ? -2.377 -1.955 -6.584 1.00 93.38 115 ALA A C 1
ATOM 889 O O . ALA A 1 115 ? -2.495 -0.731 -6.666 1.00 93.38 115 ALA A O 1
ATOM 890 N N . GLU A 1 116 ? -3.157 -2.687 -5.783 1.00 94.00 116 GLU A N 1
ATOM 891 C CA . GLU A 1 116 ? -4.154 -2.104 -4.871 1.00 94.00 116 GLU A CA 1
ATOM 892 C C . GLU A 1 116 ? -3.481 -1.225 -3.816 1.00 94.00 116 GLU A C 1
ATOM 894 O O . GLU A 1 116 ? -3.900 -0.083 -3.612 1.00 94.00 116 GLU A O 1
ATOM 899 N N . GLU A 1 117 ? -2.381 -1.706 -3.247 1.00 94.06 117 GLU A N 1
ATOM 900 C CA . GLU A 1 117 ? -1.546 -0.975 -2.299 1.00 94.06 117 GLU A CA 1
ATOM 901 C C . GLU A 1 117 ? -0.977 0.313 -2.900 1.00 94.06 117 GLU A C 1
ATOM 903 O O . GLU A 1 117 ? -1.130 1.411 -2.348 1.00 94.06 117 GLU A O 1
ATOM 908 N N . TYR A 1 118 ? -0.398 0.212 -4.104 1.00 90.56 118 TYR A N 1
ATOM 909 C CA . TYR A 1 118 ? 0.098 1.364 -4.856 1.00 90.56 118 TYR A CA 1
ATOM 910 C C . TYR A 1 118 ? -0.970 2.436 -5.079 1.00 90.56 118 TYR A C 1
ATOM 912 O O . TYR A 1 118 ? -0.692 3.641 -4.950 1.00 90.56 118 TYR A O 1
ATOM 920 N N . LEU A 1 119 ? -2.178 1.995 -5.427 1.00 88.94 119 LEU A N 1
ATOM 921 C CA . LEU A 1 119 ? -3.304 2.847 -5.781 1.00 88.94 119 LEU A CA 1
ATOM 922 C C . LEU A 1 119 ? -4.103 3.339 -4.571 1.00 88.94 119 LEU A C 1
ATOM 924 O O . LEU A 1 119 ? -4.947 4.223 -4.751 1.00 88.94 119 LEU A O 1
ATOM 928 N N . TYR A 1 120 ? -3.840 2.849 -3.358 1.00 89.38 120 TYR A N 1
ATOM 929 C CA . TYR A 1 120 ? -4.561 3.305 -2.177 1.00 89.38 120 TYR A CA 1
ATOM 930 C C . TYR A 1 120 ? -4.465 4.832 -2.007 1.00 89.38 120 TYR A C 1
ATOM 932 O O . TYR A 1 120 ? -3.428 5.472 -2.213 1.00 89.38 120 TYR A O 1
ATOM 940 N N . GLY A 1 121 ? -5.610 5.453 -1.713 1.00 82.88 121 GLY A N 1
ATOM 941 C CA . GLY A 1 121 ? -5.739 6.908 -1.609 1.00 82.88 121 GLY A CA 1
ATOM 942 C C . GLY A 1 121 ? -5.586 7.682 -2.929 1.00 82.88 121 GLY A C 1
ATOM 943 O O . GLY A 1 121 ? -5.643 8.916 -2.910 1.00 82.88 121 GLY A O 1
ATOM 944 N N . ALA A 1 122 ? -5.402 7.020 -4.079 1.00 81.25 122 ALA A N 1
ATOM 945 C CA . ALA A 1 122 ? -5.415 7.681 -5.380 1.00 81.25 122 ALA A CA 1
ATOM 946 C C . ALA A 1 122 ? -6.858 8.044 -5.804 1.00 81.25 122 ALA A C 1
ATOM 948 O O . ALA A 1 122 ? -7.783 7.251 -5.633 1.00 81.25 122 ALA A O 1
ATOM 949 N N . PRO A 1 123 ? -7.093 9.240 -6.375 1.00 78.19 123 PRO A N 1
ATOM 950 C CA . PRO A 1 123 ? -8.425 9.654 -6.816 1.00 78.19 123 PRO A CA 1
ATOM 951 C C . PRO A 1 123 ? -8.898 8.868 -8.054 1.00 78.19 123 PRO A C 1
ATOM 953 O O . PRO A 1 123 ? -8.096 8.464 -8.887 1.00 78.19 123 PRO A O 1
ATOM 956 N N . GLU A 1 124 ? -10.214 8.743 -8.269 1.00 75.00 124 GLU A N 1
ATOM 957 C CA . GLU A 1 124 ? -10.787 7.996 -9.417 1.00 75.00 124 GLU A CA 1
ATOM 958 C C . GLU A 1 124 ? -10.317 8.482 -10.803 1.00 75.00 124 GLU A C 1
ATOM 960 O O . GLU A 1 124 ? -10.346 7.741 -11.783 1.00 75.00 124 GLU A O 1
ATOM 965 N N . ASN A 1 125 ? -9.928 9.753 -10.921 1.00 74.88 125 ASN A N 1
ATOM 966 C CA . ASN A 1 125 ? -9.414 10.337 -12.161 1.00 74.88 125 ASN A CA 1
ATOM 967 C C . ASN A 1 125 ? -7.882 10.370 -12.209 1.00 74.88 125 ASN A C 1
ATOM 969 O O . ASN A 1 125 ? -7.312 11.170 -12.962 1.00 74.88 125 ASN A O 1
ATOM 973 N N . TRP A 1 126 ? -7.230 9.551 -11.384 1.00 71.00 126 TRP A N 1
ATOM 974 C CA . TRP A 1 126 ? -5.789 9.439 -11.361 1.00 71.00 126 TRP A CA 1
ATOM 975 C C . TRP A 1 126 ? -5.271 8.935 -12.704 1.00 71.00 126 TRP A C 1
ATOM 977 O O . TRP A 1 126 ? -5.824 8.037 -13.336 1.00 71.00 126 TRP A O 1
ATOM 987 N N . VAL A 1 127 ? -4.188 9.556 -13.145 1.00 68.69 127 VAL A N 1
ATOM 988 C CA . VAL A 1 127 ? -3.400 9.099 -14.279 1.00 68.69 127 VAL A CA 1
ATOM 989 C C . VAL A 1 127 ? -1.996 8.969 -13.733 1.00 68.69 127 VAL A C 1
ATOM 991 O O . VAL A 1 127 ? -1.472 9.944 -13.190 1.00 68.69 127 VAL A O 1
ATOM 994 N N . THR A 1 128 ? -1.420 7.778 -13.865 1.00 69.25 128 THR A N 1
ATOM 995 C CA . THR A 1 128 ? -0.028 7.504 -13.504 1.00 69.25 128 THR A CA 1
ATOM 996 C C . THR A 1 128 ? 0.868 8.594 -14.085 1.00 69.25 128 THR A C 1
ATOM 998 O O . THR A 1 128 ? 0.719 8.965 -15.259 1.00 69.25 128 THR A O 1
ATOM 1001 N N . GLU A 1 129 ? 1.764 9.157 -13.270 1.00 68.38 129 GLU A N 1
ATOM 1002 C CA . GLU A 1 129 ? 2.696 10.172 -13.747 1.00 68.38 129 GLU A CA 1
ATOM 1003 C C . GLU A 1 129 ? 3.473 9.658 -14.956 1.00 68.38 129 GLU A C 1
ATOM 1005 O O . GLU A 1 129 ? 3.677 8.457 -15.118 1.00 68.38 129 GLU A O 1
ATOM 1010 N N . PHE A 1 130 ? 3.925 10.584 -15.805 1.00 70.69 130 PHE A N 1
ATOM 1011 C CA . PHE A 1 130 ? 4.637 10.222 -17.027 1.00 70.69 130 PHE A CA 1
ATOM 1012 C C . PHE A 1 130 ? 5.795 9.268 -16.724 1.00 70.69 130 PHE A C 1
ATOM 1014 O O . PHE A 1 130 ? 5.877 8.229 -17.349 1.00 70.69 130 PHE A O 1
ATOM 1021 N N . ASP A 1 131 ? 6.630 9.572 -15.736 1.00 67.56 131 ASP A N 1
ATOM 1022 C CA . ASP A 1 131 ? 7.744 8.719 -15.323 1.00 67.56 131 ASP A CA 1
ATOM 1023 C C . ASP A 1 131 ? 7.414 7.750 -14.181 1.00 67.56 131 ASP A C 1
ATOM 1025 O O . ASP A 1 131 ? 8.311 7.028 -13.771 1.00 67.56 131 ASP A O 1
ATOM 1029 N N . GLY A 1 132 ? 6.182 7.721 -13.659 1.00 75.50 132 GLY A N 1
ATOM 1030 C CA . GLY A 1 132 ? 5.761 6.782 -12.613 1.00 75.50 132 GLY A CA 1
ATOM 1031 C C . GLY A 1 132 ? 6.427 6.948 -11.238 1.00 75.50 132 GLY A C 1
ATOM 1032 O O . GLY A 1 132 ? 6.316 6.061 -10.400 1.00 75.50 132 GLY A O 1
ATOM 1033 N N . LEU A 1 133 ? 7.140 8.052 -10.986 1.00 73.06 133 LEU A N 1
ATOM 1034 C CA . LEU A 1 133 ? 7.926 8.277 -9.762 1.00 73.06 133 LEU A CA 1
ATOM 1035 C C . LEU A 1 133 ? 7.258 9.256 -8.789 1.00 73.06 133 LEU A C 1
ATOM 1037 O O . LEU A 1 133 ? 7.867 10.255 -8.395 1.00 73.06 133 LEU A O 1
ATOM 1041 N N . ARG A 1 134 ? 6.004 9.009 -8.406 1.00 74.56 134 ARG A N 1
ATOM 1042 C CA . ARG A 1 134 ? 5.210 9.924 -7.570 1.00 74.56 134 ARG A CA 1
ATOM 1043 C C . ARG A 1 134 ? 5.988 10.460 -6.364 1.00 74.56 134 ARG A C 1
ATOM 1045 O O . ARG A 1 134 ? 6.221 9.749 -5.390 1.00 74.56 134 ARG A O 1
ATOM 1052 N N . CYS A 1 135 ? 6.361 11.740 -6.411 1.00 64.62 135 CYS A N 1
ATOM 1053 C CA . CYS A 1 135 ? 7.096 12.451 -5.355 1.00 64.62 135 CYS A CA 1
ATOM 1054 C C . CYS A 1 135 ? 8.371 11.793 -4.780 1.00 64.62 135 CYS A C 1
ATOM 1056 O O . CYS A 1 135 ? 8.934 12.309 -3.816 1.00 64.62 135 CYS A O 1
ATOM 1058 N N . SER A 1 136 ? 8.854 10.692 -5.353 1.00 59.00 136 SER A N 1
ATOM 1059 C CA . SER A 1 136 ? 9.984 9.902 -4.847 1.00 59.00 136 SER A CA 1
ATOM 1060 C C . SER A 1 136 ? 11.280 10.154 -5.629 1.00 59.00 136 SER A C 1
ATOM 1062 O O . SER A 1 136 ? 12.361 9.759 -5.195 1.00 59.00 136 SER A O 1
ATOM 1064 N N . GLY A 1 137 ? 11.189 10.871 -6.754 1.00 53.56 137 GLY A N 1
ATOM 1065 C CA . GLY A 1 137 ? 12.303 11.165 -7.658 1.00 53.56 137 GLY A CA 1
ATOM 1066 C C . GLY A 1 137 ? 13.319 12.221 -7.189 1.00 53.56 137 GLY A C 1
ATOM 1067 O O . GLY A 1 137 ? 14.200 12.577 -7.952 1.00 53.56 137 GLY A O 1
ATOM 1068 N N . ASP A 1 138 ? 13.263 12.763 -5.973 1.00 52.09 138 ASP A N 1
ATOM 1069 C CA . ASP A 1 138 ? 14.260 13.778 -5.555 1.00 52.09 138 ASP A CA 1
ATOM 1070 C C . ASP A 1 138 ? 15.525 13.162 -4.914 1.00 52.09 138 ASP A C 1
ATOM 1072 O O . ASP A 1 138 ? 16.242 13.815 -4.157 1.00 52.09 138 ASP A O 1
ATOM 1076 N N . SER A 1 139 ? 15.802 11.878 -5.185 1.00 53.31 139 SER A N 1
ATOM 1077 C CA . SER A 1 139 ? 17.000 11.184 -4.692 1.00 53.31 139 SER A CA 1
ATOM 1078 C C . SER A 1 139 ? 18.148 11.243 -5.709 1.00 53.31 139 SER A C 1
ATOM 1080 O O . SER A 1 139 ? 17.935 11.148 -6.918 1.00 53.31 139 SER A O 1
ATOM 1082 N N . ASP A 1 140 ? 19.391 11.372 -5.229 1.00 51.47 140 ASP A N 1
ATOM 1083 C CA . ASP A 1 140 ? 20.605 11.472 -6.067 1.00 51.47 140 ASP A CA 1
ATOM 1084 C C . ASP A 1 140 ? 20.773 10.293 -7.058 1.00 51.47 140 ASP A C 1
ATOM 1086 O O . ASP A 1 140 ? 21.470 10.418 -8.069 1.00 51.47 140 ASP A O 1
ATOM 1090 N N . ASP A 1 141 ? 20.120 9.156 -6.794 1.00 52.69 141 ASP A N 1
ATOM 1091 C CA . ASP A 1 141 ? 20.213 7.938 -7.600 1.00 52.69 141 ASP A CA 1
ATOM 1092 C C . ASP A 1 141 ? 19.163 7.848 -8.720 1.00 52.69 141 ASP A C 1
ATOM 1094 O O . ASP A 1 141 ? 19.410 7.195 -9.738 1.00 52.69 141 ASP A O 1
ATOM 1098 N N . ILE A 1 142 ? 18.021 8.530 -8.583 1.00 60.28 142 ILE A N 1
ATOM 1099 C CA . ILE A 1 142 ? 16.901 8.471 -9.528 1.00 60.28 142 ILE A CA 1
ATOM 1100 C C . ILE A 1 142 ? 16.419 9.895 -9.801 1.00 60.28 142 ILE A C 1
ATOM 1102 O O . ILE A 1 142 ? 15.749 10.481 -8.963 1.00 60.28 142 ILE A O 1
ATOM 1106 N N . GLN A 1 143 ? 16.748 10.450 -10.973 1.00 64.50 143 GLN A N 1
ATOM 1107 C CA . GLN A 1 143 ? 16.326 11.801 -11.359 1.00 64.50 143 GLN A CA 1
ATOM 1108 C C . GLN A 1 143 ? 15.141 11.727 -12.342 1.00 64.50 143 GLN A C 1
ATOM 1110 O O . GLN A 1 143 ? 15.307 11.177 -13.444 1.00 64.50 143 GLN A O 1
ATOM 1115 N N . PRO A 1 144 ? 13.968 12.277 -11.980 1.00 64.94 144 PRO A N 1
ATOM 1116 C CA . PRO A 1 144 ? 12.745 12.198 -12.758 1.00 64.94 144 PRO A CA 1
ATOM 1117 C C . PRO A 1 144 ? 12.836 13.094 -13.994 1.00 64.94 144 PRO A C 1
ATOM 1119 O O . PRO A 1 144 ? 13.637 14.033 -14.070 1.00 64.94 144 PRO A O 1
ATOM 1122 N N . LEU A 1 145 ? 12.026 12.785 -15.005 1.00 64.81 145 LEU A N 1
ATOM 1123 C CA . LEU A 1 145 ? 12.007 13.535 -16.266 1.00 64.81 145 LEU A CA 1
ATOM 1124 C C . LEU A 1 145 ? 11.218 14.843 -16.134 1.00 64.81 145 LEU A C 1
ATOM 1126 O O . LEU A 1 145 ? 11.511 15.826 -16.821 1.00 64.81 145 LEU A O 1
ATOM 1130 N N . VAL A 1 146 ? 10.214 14.847 -15.261 1.00 68.81 146 VAL A N 1
ATOM 1131 C CA . VAL A 1 146 ? 9.366 15.991 -14.908 1.00 68.81 146 VAL A CA 1
ATOM 1132 C C . VAL A 1 146 ? 9.266 16.025 -13.384 1.00 68.81 146 VAL A C 1
ATOM 1134 O O . VAL A 1 146 ? 9.501 15.010 -12.753 1.00 68.81 146 VAL A O 1
ATOM 1137 N N . ASN A 1 147 ? 8.946 17.165 -12.760 1.00 69.81 147 ASN A N 1
ATOM 1138 C CA . ASN A 1 147 ? 8.648 17.157 -11.324 1.00 69.81 147 ASN A CA 1
ATOM 1139 C C . ASN A 1 147 ? 7.478 16.184 -11.075 1.00 69.81 147 ASN A C 1
ATOM 1141 O O . ASN A 1 147 ? 6.369 16.487 -11.529 1.00 69.81 147 ASN A O 1
ATOM 1145 N N . PRO A 1 148 ? 7.707 15.053 -10.387 1.00 66.25 148 PRO A N 1
ATOM 1146 C CA . PRO A 1 148 ? 6.704 14.012 -10.275 1.00 66.25 148 PRO A CA 1
ATOM 1147 C C . PRO A 1 148 ? 5.749 14.281 -9.108 1.00 66.25 148 PRO A C 1
ATOM 1149 O O . PRO A 1 148 ? 4.852 13.493 -8.836 1.00 66.25 148 PRO A O 1
ATOM 1152 N N . CYS A 1 149 ? 5.936 15.389 -8.381 1.00 66.94 149 CYS A N 1
ATOM 1153 C CA . CYS A 1 149 ? 5.017 15.804 -7.342 1.00 66.94 149 CYS A CA 1
ATOM 1154 C C . CYS A 1 149 ? 3.864 16.622 -7.894 1.00 66.94 149 CYS A C 1
ATOM 1156 O O . CYS A 1 149 ? 4.026 17.780 -8.296 1.00 66.94 149 CYS A O 1
ATOM 1158 N N . ARG A 1 150 ? 2.659 16.070 -7.769 1.00 63.09 150 ARG A N 1
ATOM 1159 C CA . ARG A 1 150 ? 1.442 16.870 -7.802 1.00 63.09 150 ARG A CA 1
ATOM 1160 C C . ARG A 1 150 ? 1.203 17.475 -6.417 1.00 63.09 150 ARG A C 1
ATOM 1162 O O . 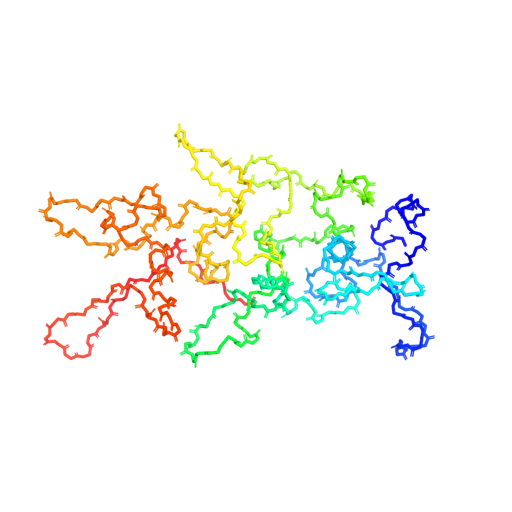ARG A 1 150 ? 1.015 16.758 -5.449 1.00 63.09 150 ARG A O 1
ATOM 1169 N N . THR A 1 151 ? 1.193 18.803 -6.319 1.00 65.06 151 THR A N 1
ATOM 1170 C CA . THR A 1 151 ? 0.984 19.521 -5.043 1.00 65.06 151 THR A CA 1
ATOM 1171 C C . THR A 1 151 ? -0.485 19.669 -4.647 1.00 65.06 151 THR A C 1
ATOM 1173 O O . THR A 1 151 ? -0.774 20.204 -3.582 1.00 65.06 151 THR A O 1
ATOM 1176 N N . ASP A 1 152 ? -1.410 19.275 -5.526 1.00 67.19 152 ASP A N 1
ATOM 1177 C CA . ASP A 1 152 ? -2.855 19.406 -5.295 1.00 67.19 152 ASP A CA 1
ATOM 1178 C C . ASP A 1 152 ? -3.361 18.407 -4.246 1.00 67.19 152 ASP A C 1
ATOM 1180 O O . ASP A 1 152 ? -4.396 18.639 -3.626 1.00 67.19 152 ASP A O 1
ATOM 1184 N N . GLU A 1 153 ? -2.623 17.314 -4.047 1.00 69.56 153 GLU A N 1
ATOM 1185 C CA . GLU A 1 153 ? -2.919 16.269 -3.077 1.00 69.56 153 GLU A CA 1
ATOM 1186 C C . GLU A 1 153 ? -1.651 15.986 -2.282 1.00 69.56 153 GLU A C 1
ATOM 1188 O O . GLU A 1 153 ? -0.645 15.524 -2.817 1.00 69.56 153 GLU A O 1
ATOM 1193 N N . THR A 1 154 ? -1.692 16.314 -0.997 1.00 72.31 154 THR A N 1
ATOM 1194 C CA . THR A 1 154 ? -0.603 16.061 -0.060 1.00 72.31 154 THR A CA 1
ATOM 1195 C C . THR A 1 154 ? -1.104 15.148 1.032 1.00 72.31 154 THR A C 1
ATOM 1197 O O . THR A 1 154 ? -2.272 15.208 1.420 1.00 72.31 154 THR A O 1
ATOM 1200 N N . ARG A 1 155 ? -0.188 14.365 1.589 1.00 79.69 155 ARG A N 1
ATOM 1201 C CA . ARG A 1 155 ? -0.455 13.553 2.771 1.00 79.69 155 ARG A CA 1
ATOM 1202 C C . ARG A 1 155 ? -0.965 14.440 3.918 1.00 79.69 155 ARG A C 1
ATOM 1204 O O . ARG A 1 155 ? -0.604 15.621 3.969 1.00 79.69 155 ARG A O 1
ATOM 1211 N N . PRO A 1 156 ? -1.715 13.895 4.889 1.00 85.81 156 PRO A N 1
ATOM 1212 C CA . PRO A 1 156 ? -2.149 14.645 6.072 1.00 85.81 156 PRO A CA 1
ATOM 1213 C C . PRO A 1 156 ? -1.002 15.325 6.837 1.00 85.81 156 PRO A C 1
ATOM 1215 O O . PRO A 1 156 ? -1.196 16.370 7.456 1.00 85.81 156 PRO A O 1
ATOM 1218 N N . THR A 1 157 ? 0.215 14.777 6.750 1.00 86.19 157 THR A N 1
ATOM 1219 C CA . THR A 1 157 ? 1.445 15.348 7.326 1.00 86.19 157 THR A CA 1
ATOM 1220 C C . THR A 1 157 ? 1.900 16.654 6.663 1.00 86.19 157 THR A C 1
ATOM 1222 O O . THR A 1 157 ? 2.732 17.360 7.229 1.00 86.19 157 THR A O 1
ATOM 1225 N N . GLY A 1 158 ? 1.375 16.986 5.480 1.00 80.88 158 GLY A N 1
ATOM 1226 C CA . GLY A 1 158 ? 1.791 18.126 4.659 1.00 80.88 158 GLY A CA 1
ATOM 1227 C C . GLY A 1 158 ? 3.080 17.893 3.866 1.00 80.88 158 GLY A C 1
ATOM 1228 O O . GLY A 1 158 ? 3.499 18.781 3.124 1.00 80.88 158 GLY A O 1
ATOM 1229 N N . GLU A 1 159 ? 3.693 16.716 3.997 1.00 76.31 159 GLU A N 1
ATOM 1230 C CA . GLU A 1 159 ? 4.887 16.341 3.243 1.00 76.31 159 GLU A CA 1
ATOM 1231 C C . GLU A 1 159 ? 4.499 15.755 1.873 1.00 76.31 159 GLU A C 1
ATOM 1233 O O . GLU A 1 159 ? 3.530 14.987 1.778 1.00 76.31 159 GLU A O 1
ATOM 1238 N N . PRO A 1 160 ? 5.235 16.096 0.800 1.00 71.25 160 PRO A N 1
ATOM 1239 C CA . PRO A 1 160 ? 5.071 15.445 -0.491 1.00 71.25 160 PRO A CA 1
ATOM 1240 C C . PRO A 1 160 ? 5.503 13.977 -0.401 1.00 71.25 160 PRO A C 1
ATOM 1242 O O . PRO A 1 160 ? 6.443 13.632 0.312 1.00 71.25 160 PRO A O 1
ATOM 1245 N N . GLY A 1 161 ? 4.830 13.103 -1.140 1.00 72.00 161 GLY A N 1
ATOM 1246 C CA . GLY A 1 161 ? 5.159 11.684 -1.163 1.00 72.00 161 GLY A CA 1
ATOM 1247 C C . GLY A 1 161 ? 4.118 10.869 -1.910 1.00 72.00 161 GLY A C 1
ATOM 1248 O O . GLY A 1 161 ? 3.075 11.382 -2.319 1.00 72.00 161 GLY A O 1
ATOM 1249 N N . TRP A 1 162 ? 4.419 9.589 -2.069 1.00 78.38 162 TRP A N 1
ATOM 1250 C CA . TRP A 1 162 ? 3.436 8.594 -2.464 1.00 78.38 162 TRP A CA 1
ATOM 1251 C C . TRP A 1 162 ? 2.308 8.496 -1.416 1.00 78.38 162 TRP A C 1
ATOM 1253 O O . TRP A 1 162 ? 2.555 8.733 -0.227 1.00 78.38 162 TRP A O 1
ATOM 1263 N N . LEU A 1 163 ? 1.073 8.253 -1.875 1.00 82.06 163 LEU A N 1
ATOM 1264 C CA . LEU A 1 163 ? -0.130 8.206 -1.032 1.00 82.06 163 LEU A CA 1
ATOM 1265 C C . LEU A 1 163 ? -0.584 6.794 -0.653 1.00 82.06 163 LEU A C 1
ATOM 1267 O O . LEU A 1 163 ? -1.353 6.711 0.291 1.00 82.06 163 LEU A O 1
ATOM 1271 N N . GLY A 1 164 ? -0.151 5.750 -1.360 1.00 87.62 164 GLY A N 1
ATOM 1272 C CA . GLY A 1 164 ? -0.561 4.372 -1.081 1.00 87.62 164 GLY A CA 1
ATOM 1273 C C . GLY A 1 164 ? 0.132 3.756 0.137 1.00 87.62 164 GLY A C 1
ATOM 1274 O O . GLY A 1 164 ? 0.954 4.420 0.790 1.00 87.62 164 GLY A O 1
ATOM 1275 N N . THR A 1 165 ? -0.216 2.500 0.420 1.00 91.38 165 THR A N 1
ATOM 1276 C CA . THR A 1 165 ? 0.439 1.613 1.404 1.00 91.38 165 THR A CA 1
ATOM 1277 C C . THR A 1 165 ? 1.677 0.954 0.791 1.00 91.38 165 THR A C 1
ATOM 1279 O O . THR A 1 165 ? 1.674 0.762 -0.414 1.00 91.38 165 THR A O 1
ATOM 1282 N N . ASP A 1 166 ? 2.744 0.666 1.552 1.00 91.69 166 ASP A N 1
ATOM 1283 C CA . ASP A 1 166 ? 4.024 0.129 1.033 1.00 91.69 166 ASP A CA 1
ATOM 1284 C C . ASP A 1 166 ? 3.895 -1.346 0.619 1.00 91.69 166 ASP A C 1
ATOM 1286 O O . ASP A 1 166 ? 3.753 -2.152 1.524 1.00 91.69 166 ASP A O 1
ATOM 1290 N N . PRO A 1 167 ? 4.085 -1.781 -0.654 1.00 94.06 167 PRO A N 1
ATOM 1291 C CA . PRO A 1 167 ? 3.680 -3.112 -1.111 1.00 94.06 167 PRO A CA 1
ATOM 1292 C C . PRO A 1 167 ? 4.721 -4.190 -0.771 1.00 94.06 167 PRO A C 1
ATOM 1294 O O . PRO A 1 167 ? 4.949 -5.183 -1.464 1.00 94.06 167 PRO A O 1
ATOM 1297 N N . LEU A 1 168 ? 5.518 -3.876 0.242 1.00 93.56 168 LEU A N 1
ATOM 1298 C CA . LEU A 1 168 ? 6.565 -4.674 0.842 1.00 93.56 168 LEU A CA 1
ATOM 1299 C C . LEU A 1 168 ? 6.445 -4.677 2.371 1.00 93.56 168 LEU A C 1
ATOM 1301 O O . LEU A 1 168 ? 7.270 -5.354 3.001 1.00 93.56 168 LEU A O 1
ATOM 1305 N N . ASP A 1 169 ? 5.542 -3.890 2.953 1.00 92.81 169 ASP A N 1
ATOM 1306 C CA . ASP A 1 169 ? 5.350 -3.726 4.388 1.00 92.81 169 ASP A CA 1
ATOM 1307 C C . ASP A 1 169 ? 3.867 -3.875 4.726 1.00 92.81 169 ASP A C 1
ATOM 1309 O O . ASP A 1 169 ? 3.059 -3.019 4.404 1.00 92.81 169 ASP A O 1
ATOM 1313 N N . ASN A 1 170 ? 3.544 -4.928 5.465 1.00 93.81 170 ASN A N 1
ATOM 1314 C CA . ASN A 1 170 ? 2.167 -5.330 5.734 1.00 93.81 170 ASN A CA 1
ATOM 1315 C C . ASN A 1 170 ? 1.427 -4.497 6.796 1.00 93.81 170 ASN A C 1
ATOM 1317 O O . ASN A 1 170 ? 0.376 -4.920 7.272 1.00 93.81 170 ASN A O 1
ATOM 1321 N N . ASP A 1 171 ? 2.043 -3.425 7.290 1.00 94.06 171 ASP A N 1
ATOM 1322 C CA . ASP A 1 171 ? 1.586 -2.603 8.422 1.00 94.06 171 ASP A CA 1
ATOM 1323 C C . ASP A 1 171 ? 2.225 -1.209 8.270 1.00 94.06 171 ASP A C 1
ATOM 1325 O O . ASP A 1 171 ? 3.248 -0.861 8.883 1.00 94.06 171 ASP A O 1
ATOM 1329 N N . THR A 1 172 ? 1.705 -0.446 7.310 1.00 90.50 172 THR A N 1
ATOM 1330 C CA . THR A 1 172 ? 2.410 0.683 6.702 1.00 90.50 172 THR A CA 1
ATOM 1331 C C . THR A 1 172 ? 2.385 1.957 7.560 1.00 90.50 172 THR A C 1
ATOM 1333 O O . THR A 1 172 ? 3.275 2.811 7.409 1.00 90.50 172 THR A O 1
ATOM 1336 N N . ASP A 1 173 ? 1.403 2.126 8.455 1.00 91.00 173 ASP A N 1
ATOM 1337 C CA . ASP A 1 173 ? 1.042 3.374 9.147 1.00 91.00 173 ASP A CA 1
ATOM 1338 C C . ASP A 1 173 ? 2.084 4.493 9.117 1.00 91.00 173 ASP A C 1
ATOM 1340 O O . ASP A 1 173 ? 3.064 4.570 9.880 1.00 91.00 173 ASP A O 1
ATOM 1344 N N . TYR A 1 174 ? 1.883 5.433 8.202 1.00 88.81 174 TYR A N 1
ATOM 1345 C CA . TYR A 1 174 ? 2.861 6.481 7.994 1.00 88.81 174 TYR A CA 1
ATOM 1346 C C . TYR A 1 174 ? 2.781 7.605 9.019 1.00 88.81 174 TYR A C 1
ATOM 1348 O O . TYR A 1 174 ? 3.790 8.312 9.188 1.00 88.81 174 TYR A O 1
ATOM 1356 N N . TYR A 1 175 ? 1.615 7.842 9.617 1.00 90.94 175 TYR A N 1
ATOM 1357 C CA . TYR A 1 175 ? 1.367 8.991 10.473 1.00 90.94 175 TYR A CA 1
ATOM 1358 C C . TYR A 1 175 ? 0.411 8.687 11.625 1.00 90.94 175 TYR A C 1
ATOM 1360 O O . TYR A 1 175 ? -0.341 7.730 11.614 1.00 90.94 175 TYR A O 1
ATOM 1368 N N . ARG A 1 176 ? 0.406 9.585 12.615 1.00 91.06 176 ARG A N 1
ATOM 1369 C CA . ARG A 1 176 ? -0.601 9.597 13.680 1.00 91.06 176 ARG A CA 1
ATOM 1370 C C . ARG A 1 176 ? -1.117 11.000 13.967 1.00 91.06 176 ARG A C 1
ATOM 1372 O O . ARG A 1 176 ? -0.377 11.979 13.818 1.00 91.06 176 ARG A O 1
ATOM 1379 N N . TRP A 1 177 ? -2.342 11.111 14.459 1.00 89.38 177 TRP A N 1
ATOM 1380 C CA . TRP A 1 177 ? -2.937 12.359 14.922 1.00 89.38 177 TRP A CA 1
ATOM 1381 C C . TRP A 1 177 ? -2.482 12.706 16.341 1.00 89.38 177 TRP A C 1
ATOM 1383 O O . TRP A 1 177 ? -2.556 11.900 17.265 1.00 89.38 177 TRP A O 1
ATOM 1393 N N . VAL A 1 178 ? -2.027 13.945 16.549 1.00 87.75 178 VAL A N 1
ATOM 1394 C CA . VAL A 1 178 ? -1.694 14.454 17.888 1.00 87.75 178 VAL A CA 1
ATOM 1395 C C . VAL A 1 178 ? -2.250 15.853 18.147 1.00 87.75 178 VAL A C 1
ATOM 1397 O O . VAL A 1 178 ? -2.350 16.691 17.251 1.00 87.75 178 VAL A O 1
ATOM 1400 N N . GLY A 1 179 ? -2.525 16.151 19.418 1.00 78.75 179 GLY A N 1
ATOM 1401 C CA . GLY A 1 179 ? -2.899 17.491 19.877 1.00 78.75 179 GLY A CA 1
ATOM 1402 C C . GLY A 1 179 ? -4.334 17.914 19.530 1.00 78.75 179 GLY A C 1
ATOM 1403 O O . GLY A 1 179 ? -5.140 17.132 19.048 1.00 78.75 179 GLY A O 1
ATOM 1404 N N . ASN A 1 180 ? -4.661 19.179 19.809 1.00 70.06 180 ASN A N 1
ATOM 1405 C CA . ASN A 1 180 ? -5.966 19.801 19.546 1.00 70.06 180 ASN A CA 1
ATOM 1406 C C . ASN A 1 180 ? -5.698 21.197 18.946 1.00 70.06 180 ASN A C 1
ATOM 1408 O O . ASN A 1 180 ? -5.101 22.019 19.651 1.00 70.06 180 ASN A O 1
ATOM 1412 N N . PRO A 1 181 ? -6.021 21.474 17.664 1.00 63.91 181 PRO A N 1
ATOM 1413 C CA . PRO A 1 181 ? -7.067 20.863 16.823 1.00 63.91 181 PRO A CA 1
ATOM 1414 C C . PRO A 1 181 ? -6.682 19.617 15.990 1.00 63.91 181 PRO A C 1
ATOM 1416 O O . PRO A 1 181 ? -7.393 19.303 15.044 1.00 63.91 181 PRO A O 1
ATOM 1419 N N . GLY A 1 182 ? -5.615 18.893 16.347 1.00 81.50 182 GLY A N 1
ATOM 1420 C CA . GLY A 1 182 ? -5.168 17.684 15.643 1.00 81.50 182 GLY A CA 1
ATOM 1421 C C . GLY A 1 182 ? -4.186 18.013 14.517 1.00 81.50 182 GLY A C 1
ATOM 1422 O O . GLY A 1 182 ? -4.489 18.787 13.614 1.00 81.50 182 GLY A O 1
ATOM 1423 N N . GLN A 1 183 ? -2.981 17.458 14.591 1.00 87.31 183 GLN A N 1
ATOM 1424 C CA . GLN A 1 183 ? -1.964 17.536 13.546 1.00 87.31 183 GLN A CA 1
ATOM 1425 C C . GLN A 1 183 ? -1.455 16.126 13.260 1.00 87.31 183 GLN A C 1
ATOM 1427 O O . GLN A 1 183 ? -1.100 15.408 14.195 1.00 87.31 183 GLN A O 1
ATOM 1432 N N . ALA A 1 184 ? -1.392 15.751 11.984 1.00 89.75 184 ALA A N 1
ATOM 1433 C CA . ALA A 1 184 ? -0.759 14.511 11.568 1.00 89.75 184 ALA A CA 1
ATOM 1434 C C . ALA A 1 184 ? 0.764 14.647 11.677 1.00 89.75 184 ALA A C 1
ATOM 1436 O O . ALA A 1 184 ? 1.366 15.578 11.131 1.00 89.75 184 ALA A O 1
ATOM 1437 N N . LEU A 1 185 ? 1.392 13.722 12.393 1.00 90.25 185 LEU A N 1
ATOM 1438 C CA . LEU A 1 185 ? 2.841 13.617 12.498 1.00 90.25 185 LEU A CA 1
ATOM 1439 C C . LEU A 1 185 ? 3.307 12.323 11.855 1.00 90.25 185 LEU A C 1
ATOM 1441 O O . LEU A 1 185 ? 2.846 11.251 12.234 1.00 90.25 185 LEU A O 1
ATOM 1445 N N . GLY A 1 186 ? 4.264 12.436 10.933 1.00 88.19 186 GLY A N 1
ATOM 1446 C CA . GLY A 1 186 ? 4.914 11.275 10.340 1.00 88.19 186 GLY A CA 1
ATOM 1447 C C . GLY A 1 186 ? 5.663 10.455 11.390 1.00 88.19 186 GLY A C 1
ATOM 1448 O O . GLY A 1 186 ? 6.328 11.007 12.275 1.00 88.19 186 GLY A O 1
ATOM 1449 N N . GLN A 1 187 ? 5.564 9.136 11.284 1.00 85.75 187 GLN A N 1
ATOM 1450 C CA . GLN A 1 187 ? 6.216 8.196 12.188 1.00 85.75 187 GLN A CA 1
ATOM 1451 C C . GLN A 1 187 ? 7.505 7.644 11.585 1.00 85.75 187 GLN A C 1
ATOM 1453 O O . GLN A 1 187 ? 7.611 7.429 10.380 1.00 85.75 187 GLN A O 1
ATOM 1458 N N . THR A 1 188 ? 8.515 7.427 12.426 1.00 83.94 188 THR A N 1
ATOM 1459 C CA . THR A 1 188 ? 9.771 6.775 12.018 1.00 83.94 188 THR A CA 1
ATOM 1460 C C . THR A 1 188 ? 9.691 5.258 12.099 1.00 83.94 188 THR A C 1
ATOM 1462 O O . THR A 1 188 ? 10.396 4.576 11.368 1.00 83.94 188 THR A O 1
ATOM 1465 N N . GLN A 1 189 ? 8.881 4.754 13.028 1.00 86.62 189 GLN A N 1
ATOM 1466 C CA . GLN A 1 189 ? 8.515 3.352 13.131 1.00 86.62 189 GLN A CA 1
ATOM 1467 C C . GLN A 1 189 ? 7.100 3.252 12.581 1.00 86.62 189 GLN A C 1
ATOM 1469 O O . GLN A 1 189 ? 6.215 3.909 13.128 1.00 86.62 189 GLN A O 1
ATOM 1474 N N . LYS A 1 190 ? 6.975 2.547 11.462 1.00 90.19 190 LYS A N 1
ATOM 1475 C CA . LYS A 1 190 ? 5.708 2.277 10.795 1.00 90.19 190 LYS A CA 1
ATOM 1476 C C . LYS A 1 190 ? 4.929 1.217 11.559 1.00 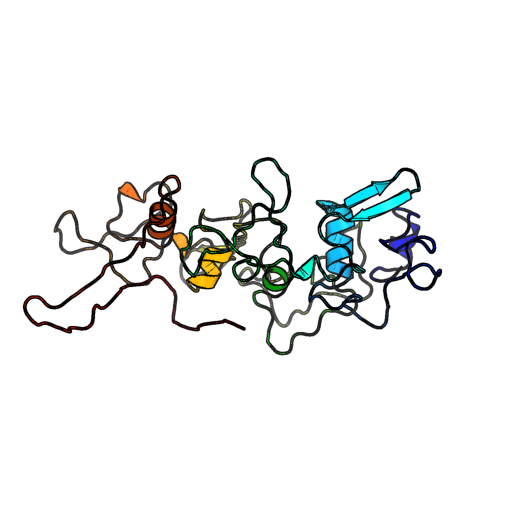90.19 190 LYS A C 1
ATOM 1478 O O . LYS A 1 190 ? 5.528 0.503 12.377 1.00 90.19 190 LYS A O 1
ATOM 1483 N N . GLY A 1 191 ? 3.637 1.235 11.311 1.00 92.00 191 GLY A N 1
ATOM 1484 C CA . GLY A 1 191 ? 2.659 0.320 11.847 1.00 92.00 191 GLY A CA 1
ATOM 1485 C C . GLY A 1 191 ? 2.149 0.600 13.255 1.00 92.00 191 GLY A C 1
ATOM 1486 O O . GLY A 1 191 ? 2.828 1.221 14.095 1.00 92.00 191 GLY A O 1
ATOM 1487 N N . ASP A 1 192 ? 0.956 0.090 13.518 1.00 93.12 192 ASP A N 1
ATOM 1488 C CA . ASP A 1 192 ? 0.286 0.062 14.814 1.00 93.12 192 ASP A CA 1
ATOM 1489 C C . ASP A 1 192 ? -0.035 -1.355 15.304 1.00 93.12 192 ASP A C 1
ATOM 1491 O O . ASP A 1 192 ? -0.390 -1.542 16.478 1.00 93.12 192 ASP A O 1
ATOM 1495 N N . GLY A 1 193 ? 0.244 -2.358 14.470 1.00 91.81 193 GLY A N 1
ATOM 1496 C CA . GLY A 1 193 ? 0.059 -3.767 14.763 1.00 91.81 193 GLY A CA 1
ATOM 1497 C C . GLY A 1 193 ? -1.220 -4.364 14.187 1.00 91.81 193 GLY A C 1
ATOM 1498 O O . GLY A 1 193 ? -1.435 -5.558 14.420 1.00 91.81 193 GLY A O 1
ATOM 1499 N N . ILE A 1 194 ? -2.031 -3.588 13.469 1.00 92.31 194 ILE A N 1
ATOM 1500 C CA . ILE A 1 194 ? -3.060 -4.062 12.541 1.00 92.31 194 ILE A CA 1
ATOM 1501 C C . ILE A 1 194 ? -2.420 -4.138 11.144 1.00 92.31 194 ILE A C 1
ATOM 1503 O O . ILE A 1 194 ? -1.438 -3.469 10.888 1.00 92.31 194 ILE A O 1
ATOM 1507 N N . VAL A 1 195 ? -2.859 -5.057 10.284 1.00 93.88 195 VAL A N 1
ATOM 1508 C CA . VAL A 1 195 ? -2.272 -5.186 8.935 1.00 93.88 195 VAL A CA 1
ATOM 1509 C C . VAL A 1 195 ? -3.116 -4.462 7.897 1.00 93.88 195 VAL A C 1
ATOM 1511 O O . VAL A 1 195 ? -4.345 -4.489 8.028 1.00 93.88 195 VAL A O 1
ATOM 1514 N N . ASP A 1 196 ? -2.494 -3.910 6.854 1.00 93.81 196 ASP A N 1
ATOM 1515 C CA . ASP A 1 196 ? -3.177 -2.998 5.929 1.00 93.81 196 ASP A CA 1
ATOM 1516 C C . ASP A 1 196 ? -4.395 -3.677 5.269 1.00 93.81 196 ASP A C 1
ATOM 1518 O O . ASP A 1 196 ? -5.496 -3.122 5.257 1.00 93.81 196 ASP A O 1
ATOM 1522 N N . GLY A 1 197 ? -4.269 -4.930 4.821 1.00 92.06 197 GLY A N 1
ATOM 1523 C CA . GLY A 1 197 ? -5.388 -5.696 4.258 1.00 92.06 197 GLY A CA 1
ATOM 1524 C C . GLY A 1 197 ? -6.583 -5.887 5.214 1.00 92.06 197 GLY A C 1
ATOM 1525 O O . GLY A 1 197 ? -7.741 -5.877 4.780 1.00 92.06 197 GLY A O 1
ATOM 1526 N N . TRP A 1 198 ? -6.346 -5.996 6.530 1.00 90.75 198 TRP A N 1
ATOM 1527 C CA . TRP A 1 198 ? -7.422 -5.996 7.536 1.00 90.75 198 TRP A CA 1
ATOM 1528 C C . TRP A 1 198 ? -8.065 -4.616 7.644 1.00 90.75 198 TRP A C 1
ATOM 1530 O O . TRP A 1 198 ? -9.293 -4.496 7.654 1.00 90.75 198 TRP A O 1
ATOM 1540 N N . GLU A 1 199 ? -7.241 -3.577 7.719 1.00 93.06 199 GLU A N 1
ATOM 1541 C CA . GLU A 1 199 ? -7.694 -2.196 7.825 1.00 93.06 199 GLU A CA 1
ATOM 1542 C C . GLU A 1 199 ? -8.566 -1.803 6.642 1.00 93.06 199 GLU A C 1
ATOM 1544 O O . GLU A 1 199 ? -9.662 -1.288 6.843 1.00 93.06 199 GLU A O 1
ATOM 1549 N N . ILE A 1 200 ? -8.168 -2.146 5.418 1.00 90.25 200 ILE A N 1
ATOM 1550 C CA . ILE A 1 200 ? -8.964 -1.902 4.213 1.00 90.25 200 ILE A CA 1
ATOM 1551 C C . ILE A 1 200 ? -10.326 -2.589 4.296 1.00 90.25 200 ILE A C 1
ATOM 1553 O O . ILE A 1 200 ? -11.358 -1.957 4.043 1.00 90.25 200 ILE A O 1
ATOM 1557 N N . TYR A 1 201 ? -10.360 -3.867 4.683 1.00 87.38 201 TYR A N 1
ATOM 1558 C CA . TYR A 1 201 ? -11.611 -4.618 4.765 1.00 87.38 201 TYR A CA 1
ATOM 1559 C C . TYR A 1 201 ? -12.585 -4.005 5.786 1.00 87.38 201 TYR A C 1
ATOM 1561 O O . TYR A 1 201 ? -13.784 -3.859 5.512 1.00 87.38 201 TYR A O 1
ATOM 1569 N N . PHE A 1 202 ? -12.065 -3.601 6.947 1.00 86.88 202 PHE A N 1
ATOM 1570 C CA . PHE A 1 202 ? -12.838 -2.950 8.004 1.00 86.88 202 PHE A CA 1
ATOM 1571 C C . PHE A 1 202 ? -12.892 -1.423 7.876 1.00 86.88 202 PHE A C 1
ATOM 1573 O O . PHE A 1 202 ? -13.491 -0.767 8.717 1.00 86.88 202 PHE A O 1
ATOM 1580 N N . GLN A 1 203 ? -12.374 -0.833 6.798 1.00 86.62 203 GLN A N 1
ATOM 1581 C CA . GLN A 1 203 ? -12.403 0.614 6.540 1.00 86.62 203 GLN A CA 1
ATOM 1582 C C . GLN A 1 203 ? -11.788 1.437 7.683 1.00 86.62 203 GLN A C 1
ATOM 1584 O O . GLN A 1 203 ? -12.364 2.422 8.163 1.00 86.62 203 GLN A O 1
ATOM 1589 N N . LEU A 1 204 ? -10.633 0.985 8.144 1.00 90.19 204 LEU A N 1
ATOM 1590 C CA . LEU A 1 204 ? -9.652 1.783 8.867 1.00 90.19 204 LEU A CA 1
ATOM 1591 C C . LEU A 1 204 ? -8.715 2.443 7.839 1.00 90.19 204 LEU A C 1
ATOM 1593 O O . LEU A 1 204 ? -8.796 2.143 6.644 1.00 90.19 204 LEU A O 1
ATOM 1597 N N . ASP A 1 205 ? -7.906 3.409 8.264 1.00 91.62 205 ASP A N 1
ATOM 1598 C CA . ASP A 1 205 ? -6.939 4.060 7.380 1.00 91.62 205 ASP A CA 1
ATOM 1599 C C . ASP A 1 205 ? -5.545 3.453 7.612 1.00 91.62 205 ASP A C 1
ATOM 1601 O O . ASP A 1 205 ? -4.885 3.920 8.534 1.00 91.62 205 ASP A O 1
ATOM 1605 N N . PRO A 1 206 ? -5.033 2.555 6.738 1.0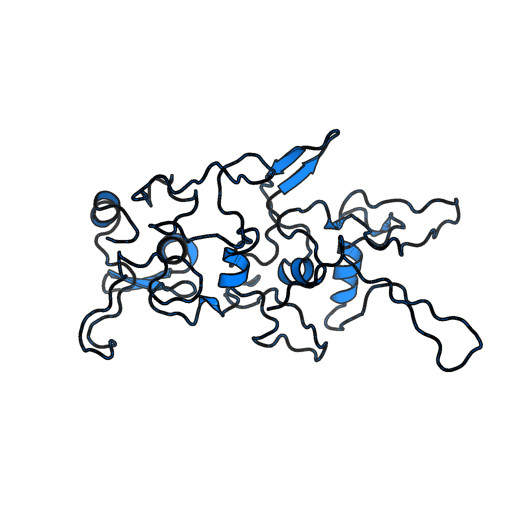0 94.00 206 PRO A N 1
ATOM 1606 C CA . PRO A 1 206 ? -3.733 1.869 6.898 1.00 94.00 206 PRO A CA 1
ATOM 1607 C C . PRO A 1 206 ? -2.492 2.769 6.858 1.00 94.00 206 PRO A C 1
ATOM 1609 O O . PRO A 1 206 ? -1.337 2.348 6.795 1.00 94.00 206 PRO A O 1
ATOM 1612 N N . LEU A 1 207 ? -2.703 4.081 6.798 1.00 92.44 207 LEU A N 1
ATOM 1613 C CA . LEU A 1 207 ? -1.647 5.073 6.905 1.00 92.44 207 LEU A CA 1
ATOM 1614 C C . LEU A 1 207 ? -1.688 5.797 8.257 1.00 92.44 207 LEU A C 1
ATOM 1616 O O . LEU A 1 207 ? -0.794 6.622 8.496 1.00 92.44 207 LEU A O 1
ATOM 1620 N N . ASN A 1 208 ? -2.703 5.554 9.086 1.00 92.00 208 ASN A N 1
ATOM 1621 C CA . ASN A 1 208 ? -3.039 6.278 10.300 1.00 92.00 208 ASN A CA 1
ATOM 1622 C C . ASN A 1 208 ? -3.071 5.377 11.541 1.00 92.00 208 ASN A C 1
ATOM 1624 O O . ASN A 1 208 ? -4.128 5.069 12.077 1.00 92.00 208 ASN A O 1
ATOM 1628 N N . SER A 1 209 ? -1.924 5.293 12.200 1.00 92.94 209 SER A N 1
ATOM 1629 C CA . SER A 1 209 ? -1.701 4.491 13.408 1.00 92.94 209 SER A CA 1
ATOM 1630 C C . SER A 1 209 ? -2.560 4.865 14.641 1.00 92.94 209 SER A C 1
ATOM 1632 O O . SER A 1 209 ? -2.306 4.415 15.765 1.00 92.94 209 SER A O 1
ATOM 1634 N N . SER A 1 210 ? -3.400 5.899 14.537 1.00 90.19 210 SER A N 1
ATOM 1635 C CA . SER A 1 210 ? -4.209 6.402 15.655 1.00 90.19 210 SER A CA 1
ATOM 1636 C C . SER A 1 210 ? -5.555 5.715 15.755 1.00 90.19 210 SER A C 1
ATOM 1638 O O . SER A 1 210 ? -6.174 5.805 16.816 1.00 90.19 210 SER A O 1
ATOM 1640 N N . ASP A 1 211 ? -6.042 5.131 14.663 1.00 90.88 211 ASP A N 1
ATOM 1641 C CA . ASP A 1 211 ? -7.329 4.453 14.654 1.00 90.88 211 ASP A CA 1
ATOM 1642 C C . ASP A 1 211 ? -7.259 3.047 15.263 1.00 90.88 211 ASP A C 1
ATOM 1644 O O . ASP A 1 211 ? -8.280 2.625 15.796 1.00 90.88 211 ASP A O 1
ATOM 1648 N N . ALA A 1 212 ? -6.087 2.410 15.391 1.00 92.19 212 ALA A N 1
ATOM 1649 C CA . ALA A 1 212 ? -5.923 1.186 16.189 1.00 92.19 212 ALA A CA 1
ATOM 1650 C C . ALA A 1 212 ? -6.539 1.245 17.593 1.00 92.19 212 ALA A C 1
ATOM 1652 O O . ALA A 1 212 ? -7.055 0.252 18.095 1.00 92.19 212 ALA A O 1
ATOM 1653 N N . LEU A 1 213 ? -6.466 2.401 18.261 1.00 90.69 213 LEU A N 1
ATOM 1654 C CA . LEU A 1 213 ? -6.956 2.570 19.637 1.00 90.69 213 LEU A CA 1
ATOM 1655 C C . LEU A 1 213 ? -8.395 3.097 19.703 1.00 90.69 213 LEU A C 1
ATOM 1657 O O . LEU A 1 213 ? -8.908 3.365 20.791 1.00 90.69 213 LEU A O 1
ATOM 1661 N N . ILE A 1 214 ? -9.028 3.320 18.552 1.00 88.56 214 ILE A N 1
ATOM 1662 C CA . ILE A 1 214 ? -10.415 3.763 18.475 1.00 88.56 214 ILE A CA 1
ATOM 1663 C C . ILE A 1 214 ? -11.314 2.530 18.547 1.00 88.56 214 ILE A C 1
ATOM 1665 O O . ILE A 1 214 ? -11.086 1.533 17.876 1.00 88.56 214 ILE A O 1
ATOM 1669 N N . ASP A 1 215 ? -12.352 2.628 19.367 1.00 88.12 215 ASP A N 1
ATOM 1670 C CA . ASP A 1 215 ? -13.484 1.704 19.387 1.00 88.12 215 ASP A CA 1
ATOM 1671 C C . ASP A 1 215 ? -14.588 2.341 18.528 1.00 88.12 215 ASP A C 1
ATOM 1673 O O . ASP A 1 215 ? -15.219 3.333 18.919 1.00 88.12 215 ASP A O 1
ATOM 1677 N N . SER A 1 216 ? -14.698 1.872 17.284 1.00 84.56 216 SER A N 1
ATOM 1678 C CA . SER A 1 216 ? -15.521 2.519 16.252 1.00 84.56 216 SER A CA 1
ATOM 1679 C C . SER A 1 216 ? -16.997 2.128 16.342 1.00 84.56 216 SER A C 1
ATOM 1681 O O . SER A 1 216 ? -17.868 2.926 15.974 1.00 84.56 216 SER A O 1
ATOM 1683 N N . ASP A 1 217 ? -17.293 0.928 16.833 1.00 84.69 217 ASP A N 1
ATOM 1684 C CA . ASP A 1 217 ? -18.642 0.372 16.946 1.00 84.69 217 ASP A CA 1
ATOM 1685 C C . ASP A 1 217 ? -19.204 0.409 18.384 1.00 84.69 217 ASP A C 1
ATOM 1687 O O . ASP A 1 217 ? -20.408 0.192 18.576 1.00 84.69 217 ASP A O 1
ATOM 1691 N N . LEU A 1 218 ? -18.395 0.858 19.350 1.00 87.94 218 LEU A N 1
ATOM 1692 C CA . LEU A 1 218 ? -18.744 1.157 20.741 1.00 87.94 218 LEU A CA 1
ATOM 1693 C C . LEU A 1 218 ? -19.282 -0.059 21.490 1.00 87.94 218 LEU A C 1
ATOM 1695 O O . LEU A 1 218 ? -20.245 0.052 22.267 1.00 87.94 218 LEU A O 1
ATOM 1699 N N . ASP A 1 219 ? -18.689 -1.218 21.234 1.00 85.75 219 ASP A N 1
ATOM 1700 C CA . ASP A 1 219 ? -19.123 -2.490 21.796 1.00 85.75 219 ASP A CA 1
ATOM 1701 C C . ASP A 1 219 ? -18.376 -2.886 23.092 1.00 85.75 219 ASP A C 1
ATOM 1703 O O . ASP A 1 219 ? -18.714 -3.896 23.726 1.00 85.75 219 ASP A O 1
ATOM 1707 N N . GLY A 1 220 ? -17.464 -2.018 23.554 1.00 88.31 220 GLY A N 1
ATOM 1708 C CA . GLY A 1 220 ? -16.771 -2.112 24.837 1.00 88.31 220 GLY A CA 1
ATOM 1709 C C . GLY A 1 220 ? -17.687 -2.246 26.065 1.00 88.31 220 GLY A C 1
ATOM 1710 O O . GLY A 1 220 ? -18.880 -1.910 26.069 1.00 88.31 220 GLY A O 1
ATOM 1711 N N . TRP A 1 221 ? -17.120 -2.742 27.169 1.00 87.94 221 TRP A N 1
ATOM 1712 C CA . TRP A 1 221 ? -17.876 -3.124 28.365 1.00 87.94 221 TRP A CA 1
ATOM 1713 C C . TRP A 1 221 ? -17.313 -2.514 29.653 1.00 87.94 221 TRP A C 1
ATOM 1715 O O . TRP A 1 221 ? -16.194 -2.814 30.057 1.00 87.94 221 TRP A O 1
ATOM 1725 N N . ASP A 1 222 ? -18.155 -1.769 30.382 1.00 91.25 222 ASP A N 1
ATOM 1726 C CA . ASP A 1 222 ? -17.876 -1.247 31.733 1.00 91.25 222 ASP A CA 1
ATOM 1727 C C . ASP A 1 222 ? -17.717 -2.405 32.746 1.00 91.25 222 ASP A C 1
ATOM 1729 O O . ASP A 1 222 ? -18.668 -2.887 33.387 1.00 91.25 222 ASP A O 1
ATOM 1733 N N . PHE A 1 223 ? -16.491 -2.919 32.845 1.00 89.25 223 PHE A N 1
ATOM 1734 C CA . PHE A 1 223 ? -16.135 -4.064 33.673 1.00 89.25 223 PHE A CA 1
ATOM 1735 C C . PHE A 1 223 ? -16.236 -3.724 35.159 1.00 89.25 223 PHE A C 1
ATOM 1737 O O . PHE A 1 223 ? -16.726 -4.532 35.964 1.00 89.25 223 PHE A O 1
ATOM 1744 N N . ASN A 1 224 ? -15.786 -2.527 35.527 1.00 91.81 224 ASN A N 1
ATOM 1745 C CA . ASN A 1 224 ? -15.674 -2.106 36.916 1.00 91.81 224 ASN A CA 1
ATOM 1746 C C . ASN A 1 224 ? -16.997 -1.532 37.488 1.00 91.81 224 ASN A C 1
ATOM 1748 O O . ASN A 1 224 ? -17.167 -1.478 38.714 1.00 91.81 224 ASN A O 1
ATOM 1752 N N . ARG A 1 225 ? -17.968 -1.231 36.614 1.00 92.19 225 ARG A N 1
ATOM 1753 C CA . ARG A 1 225 ? -19.315 -0.703 36.888 1.00 92.19 225 ARG A CA 1
ATOM 1754 C C . ARG A 1 225 ? -19.329 0.685 37.516 1.00 92.19 225 ARG A C 1
ATOM 1756 O O . ARG A 1 225 ? -20.193 0.967 38.359 1.00 92.19 225 ARG A O 1
ATOM 1763 N N . ASP A 1 226 ? -18.384 1.538 37.154 1.00 94.50 226 ASP A N 1
ATOM 1764 C CA . ASP A 1 226 ? -18.334 2.927 37.607 1.00 94.50 226 ASP A CA 1
ATOM 1765 C C . ASP A 1 226 ? -19.194 3.871 36.749 1.00 94.50 226 ASP A C 1
ATOM 1767 O O . ASP A 1 226 ? -19.420 5.024 37.138 1.00 94.50 226 ASP A O 1
ATOM 1771 N N . GLY A 1 227 ? -19.776 3.353 35.662 1.00 92.31 227 GLY A N 1
ATOM 1772 C CA . GLY A 1 227 ? -20.665 4.073 34.761 1.00 92.31 227 GLY A CA 1
ATOM 1773 C C . GLY A 1 227 ? -19.954 4.735 33.582 1.00 92.31 227 GLY A C 1
ATOM 1774 O O . GLY A 1 227 ? -20.595 5.531 32.888 1.00 92.31 227 GLY A O 1
ATOM 1775 N N . ALA A 1 228 ? -18.674 4.439 33.358 1.00 91.25 228 ALA A N 1
ATOM 1776 C CA . ALA A 1 228 ? -17.927 4.829 32.174 1.00 91.25 228 ALA A CA 1
ATOM 1777 C C . ALA A 1 228 ? -17.249 3.610 31.531 1.00 91.25 228 ALA A C 1
ATOM 1779 O O . ALA A 1 228 ? -16.998 2.608 32.183 1.00 91.25 228 ALA A O 1
ATOM 1780 N N . VAL A 1 229 ? -16.965 3.719 30.235 1.00 91.06 229 VAL A N 1
ATOM 1781 C CA . VAL A 1 229 ? -16.078 2.798 29.519 1.00 91.06 229 VAL A CA 1
ATOM 1782 C C . VAL A 1 229 ? -14.767 3.550 29.328 1.00 91.06 229 VAL A C 1
ATOM 1784 O O . VAL A 1 229 ? -14.730 4.587 28.657 1.00 91.06 229 VAL A O 1
ATOM 1787 N N . SER A 1 230 ? -13.722 3.119 30.027 1.00 90.94 230 SER A N 1
ATOM 1788 C CA . SER A 1 230 ? -12.404 3.752 29.965 1.00 90.94 230 SER A CA 1
ATOM 1789 C C . SER A 1 230 ? -11.696 3.498 28.618 1.00 90.94 230 SER A C 1
ATOM 1791 O O . SER A 1 230 ? -11.689 2.366 28.146 1.00 90.94 230 SER A O 1
ATOM 1793 N N . PRO A 1 231 ? -11.106 4.531 27.979 1.00 88.31 231 PRO A N 1
ATOM 1794 C CA . PRO A 1 231 ? -10.460 4.395 26.673 1.00 88.31 231 PRO A CA 1
ATOM 1795 C C . PRO A 1 231 ? -9.045 3.821 26.763 1.00 88.31 231 PRO A C 1
ATOM 1797 O O . PRO A 1 231 ? -8.336 4.044 27.752 1.00 88.31 231 PRO A O 1
ATOM 1800 N N . ASP A 1 232 ? -8.591 3.230 25.662 1.00 87.19 232 ASP A N 1
ATOM 1801 C CA . ASP A 1 232 ? -7.197 2.859 25.470 1.00 87.19 232 ASP A CA 1
ATOM 1802 C C . ASP A 1 232 ? -6.331 4.074 25.160 1.00 87.19 232 ASP A C 1
ATOM 1804 O O . ASP A 1 232 ? -6.641 4.922 24.324 1.00 87.19 232 ASP A O 1
ATOM 1808 N N . THR A 1 233 ? -5.203 4.176 25.863 1.00 84.44 233 THR A N 1
ATOM 1809 C CA . THR A 1 233 ? -4.261 5.293 25.670 1.00 84.44 233 THR A CA 1
ATOM 1810 C C . THR A 1 233 ? -3.031 4.914 24.854 1.00 84.44 233 THR A C 1
ATOM 1812 O O . THR A 1 233 ? -2.333 5.794 24.349 1.00 84.44 233 THR A O 1
ATOM 1815 N N . SER A 1 234 ? -2.729 3.617 24.764 1.00 85.25 234 SER A N 1
ATOM 1816 C CA . SER A 1 234 ? -1.633 3.048 23.981 1.00 85.25 234 SER A CA 1
ATOM 1817 C C . SER A 1 234 ? -1.785 1.530 23.872 1.00 85.25 234 SER A C 1
ATOM 1819 O O . SER A 1 234 ? -2.396 0.914 24.745 1.00 85.25 234 SER A O 1
ATOM 1821 N N . SER A 1 235 ? -1.078 0.915 22.925 1.00 83.25 235 SER A N 1
ATOM 1822 C CA . SER A 1 235 ? -0.961 -0.547 22.805 1.00 83.25 235 SER A CA 1
ATOM 1823 C C . SER A 1 235 ? -0.382 -1.247 24.047 1.00 83.25 235 SER A C 1
ATOM 1825 O O . SER A 1 235 ? -0.556 -2.444 24.235 1.00 83.25 235 SER A O 1
ATOM 1827 N N . SER A 1 236 ? 0.295 -0.517 24.941 1.00 82.50 236 SER A N 1
ATOM 1828 C CA . SER A 1 236 ? 0.813 -1.072 26.203 1.00 82.50 236 SER A CA 1
ATOM 1829 C C . SER A 1 236 ? -0.182 -1.029 27.364 1.00 82.50 236 SER A C 1
ATOM 1831 O O . SER A 1 236 ? 0.116 -1.542 28.443 1.00 82.50 236 SER A O 1
ATOM 1833 N N . THR A 1 237 ? -1.332 -0.384 27.167 1.00 82.25 237 THR A N 1
ATOM 1834 C CA . THR A 1 237 ? -2.373 -0.219 28.186 1.00 82.25 237 THR A CA 1
ATOM 1835 C C . THR A 1 237 ? -3.687 -0.897 27.816 1.00 82.25 237 THR A C 1
ATOM 1837 O O . THR A 1 237 ? -4.646 -0.651 28.533 1.00 82.25 237 THR A O 1
ATOM 1840 N N . LEU A 1 238 ? -3.725 -1.718 26.759 1.00 84.56 238 LEU A N 1
ATOM 1841 C CA . LEU A 1 238 ? -4.947 -2.395 26.288 1.00 84.56 238 LEU A CA 1
ATOM 1842 C C . LEU A 1 238 ? -5.647 -3.150 27.432 1.00 84.56 238 LEU A C 1
ATOM 1844 O O . LEU A 1 238 ? -6.776 -2.854 27.784 1.00 84.56 238 LEU A O 1
ATOM 1848 N N . ASP A 1 239 ? -4.893 -3.952 28.194 1.00 82.88 239 ASP A N 1
ATOM 1849 C CA . ASP A 1 239 ? -5.404 -4.685 29.370 1.00 82.88 239 ASP A CA 1
ATOM 1850 C C . ASP A 1 239 ? -6.012 -3.806 30.495 1.00 82.88 239 ASP A C 1
ATOM 1852 O O . ASP A 1 239 ? -6.522 -4.329 31.492 1.00 82.88 239 ASP A O 1
ATOM 1856 N N . LEU A 1 240 ? -5.855 -2.480 30.425 1.00 83.38 240 LEU A N 1
ATOM 1857 C CA . LEU A 1 240 ? -6.355 -1.523 31.414 1.00 83.38 240 LEU A CA 1
ATOM 1858 C C . LEU A 1 240 ? -7.583 -0.743 30.932 1.00 83.38 240 LEU A C 1
ATOM 1860 O O . LEU A 1 240 ? -8.232 -0.127 31.782 1.00 83.38 240 LEU A O 1
ATOM 1864 N N . GLY A 1 241 ? -7.850 -0.715 29.624 1.00 86.00 241 GLY A N 1
ATOM 1865 C CA . GLY A 1 241 ? -9.039 -0.106 29.042 1.00 86.00 241 GLY A CA 1
ATOM 1866 C C . GLY A 1 241 ? -10.283 -0.975 29.222 1.00 86.00 241 GLY A C 1
ATOM 1867 O O . GLY A 1 241 ? -10.221 -2.129 29.648 1.00 86.00 241 GLY A O 1
ATOM 1868 N N . GLU A 1 242 ? -11.441 -0.382 28.953 1.00 90.69 242 GLU A N 1
ATOM 1869 C CA . GLU A 1 242 ? -12.738 -1.074 28.885 1.00 90.69 242 GLU A CA 1
ATOM 1870 C C . GLU A 1 242 ? -13.405 -0.923 27.515 1.00 90.69 242 GLU A C 1
ATOM 1872 O O . GLU A 1 242 ? -14.409 -1.591 27.249 1.00 90.69 242 GLU A O 1
ATOM 1877 N N . VAL A 1 243 ? -12.881 -0.027 26.672 1.00 90.62 243 VAL A N 1
ATOM 1878 C CA . VAL A 1 243 ? -13.173 -0.051 25.238 1.00 90.62 243 VAL A CA 1
ATOM 1879 C C . VAL A 1 243 ? -12.704 -1.380 24.667 1.00 90.62 243 VAL A C 1
ATOM 1881 O O . VAL A 1 243 ? -11.846 -2.028 25.258 1.00 90.62 243 VAL A O 1
ATOM 1884 N N . PHE A 1 244 ? -13.291 -1.782 23.552 1.00 89.25 244 PHE A N 1
ATOM 1885 C CA . PHE A 1 244 ? -12.766 -2.886 22.771 1.00 89.25 244 PHE A CA 1
ATOM 1886 C C . PHE A 1 244 ? -12.250 -2.278 21.472 1.00 89.25 244 PHE A C 1
ATOM 1888 O O . PHE A 1 244 ? -13.012 -1.991 20.557 1.00 89.25 244 PHE A O 1
ATOM 1895 N N . SER A 1 245 ? -10.976 -1.888 21.473 1.00 90.50 245 SER A N 1
ATOM 1896 C CA . SER A 1 245 ? -10.412 -1.102 20.371 1.00 90.50 245 SER A CA 1
ATOM 1897 C C . SER A 1 245 ? -10.151 -1.954 19.128 1.00 90.50 245 SE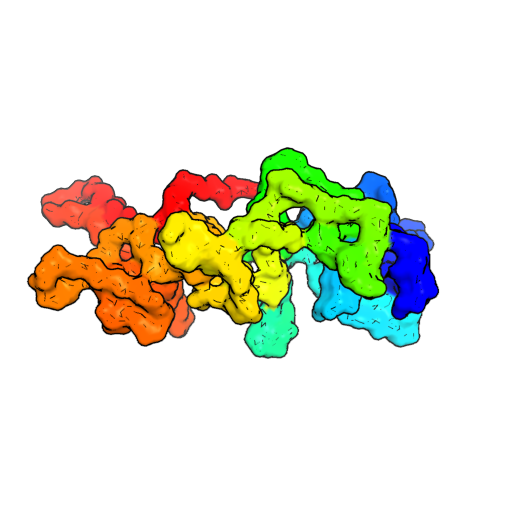R A C 1
ATOM 1899 O O . SER A 1 245 ? -9.949 -3.164 19.238 1.00 90.50 245 SER A O 1
ATOM 1901 N N . ASN A 1 246 ? -10.069 -1.313 17.954 1.00 90.06 246 ASN A N 1
ATOM 1902 C CA . ASN A 1 246 ? -9.762 -1.971 16.675 1.00 90.06 246 ASN A CA 1
ATOM 1903 C C . ASN A 1 246 ? -8.527 -2.908 16.767 1.00 90.06 246 ASN A C 1
ATOM 1905 O O . ASN A 1 246 ? -8.493 -3.988 16.174 1.00 90.06 246 ASN A O 1
ATOM 1909 N N . LEU A 1 247 ? -7.509 -2.529 17.549 1.00 91.75 247 LEU A N 1
ATOM 1910 C CA . LEU A 1 247 ? -6.316 -3.348 17.774 1.00 91.75 247 LEU A CA 1
ATOM 1911 C C . LEU A 1 247 ? -6.603 -4.581 18.637 1.00 91.75 247 LEU A C 1
ATOM 1913 O O . LEU A 1 247 ? -6.145 -5.677 18.314 1.00 91.75 247 LEU A O 1
ATOM 1917 N N . GLU A 1 248 ? -7.340 -4.443 19.739 1.00 90.12 248 GLU A N 1
ATOM 1918 C CA . GLU A 1 248 ? -7.713 -5.591 20.579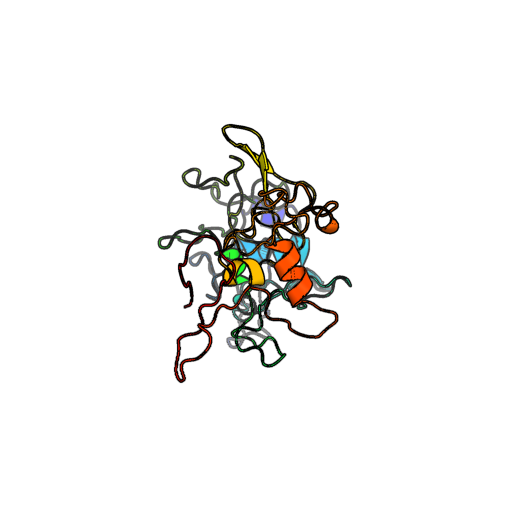 1.00 90.12 248 GLU A CA 1
ATOM 1919 C C . GLU A 1 248 ? -8.552 -6.590 19.793 1.00 90.12 248 GLU A C 1
ATOM 1921 O O . GLU A 1 248 ? -8.326 -7.801 19.825 1.00 90.12 248 GLU A O 1
ATOM 1926 N N . GLU A 1 249 ? -9.465 -6.054 19.010 1.00 88.56 249 GLU A N 1
ATOM 1927 C CA . GLU A 1 249 ? -10.277 -6.760 18.055 1.00 88.56 249 GLU A CA 1
ATOM 1928 C C . GLU A 1 249 ? -9.465 -7.583 17.045 1.00 88.56 249 GLU A C 1
ATOM 1930 O O . GLU A 1 249 ? -9.664 -8.800 16.926 1.00 88.56 249 GLU A O 1
ATOM 1935 N N . TYR A 1 250 ? -8.492 -6.956 16.384 1.00 88.62 250 TYR A N 1
ATOM 1936 C CA . TYR A 1 250 ? -7.559 -7.639 15.492 1.00 88.62 250 TYR A CA 1
ATOM 1937 C C . TYR A 1 250 ? -6.724 -8.706 16.222 1.00 88.62 250 TYR A C 1
ATOM 1939 O O . TYR A 1 250 ? -6.529 -9.823 15.726 1.00 88.62 250 TYR A O 1
ATOM 1947 N N . THR A 1 251 ? -6.250 -8.413 17.438 1.00 88.38 251 THR A N 1
ATOM 1948 C CA . THR A 1 251 ? -5.455 -9.379 18.212 1.00 88.38 251 THR A CA 1
ATOM 1949 C C . THR A 1 251 ? -6.263 -10.609 18.618 1.00 88.38 251 THR A C 1
ATOM 1951 O O . THR A 1 251 ? -5.721 -11.717 18.582 1.00 88.38 251 THR A O 1
ATOM 1954 N N . LEU A 1 252 ? -7.553 -10.451 18.941 1.00 85.81 252 LEU A N 1
ATOM 1955 C CA . LEU A 1 252 ? -8.448 -11.578 19.206 1.00 85.81 252 LEU A CA 1
ATOM 1956 C C . LEU A 1 252 ? -8.766 -12.366 17.936 1.00 85.81 252 LEU A C 1
ATOM 1958 O O . LEU A 1 252 ? -8.856 -13.592 18.000 1.00 85.81 252 LEU A O 1
ATOM 1962 N N . TYR A 1 253 ? -8.901 -11.706 16.785 1.00 81.56 253 TYR A N 1
ATOM 1963 C CA . TYR A 1 253 ? -9.098 -12.402 15.513 1.00 81.56 253 TYR A CA 1
ATOM 1964 C C . TYR A 1 253 ? -7.962 -13.385 15.197 1.00 81.56 253 TYR A C 1
ATOM 1966 O O . TYR A 1 253 ? -8.219 -14.484 14.702 1.00 81.56 253 TYR A O 1
ATOM 1974 N N . ARG A 1 254 ? -6.719 -13.022 15.533 1.00 79.56 254 ARG A N 1
ATOM 1975 C CA . ARG A 1 254 ? -5.508 -13.805 15.241 1.00 79.56 254 ARG A CA 1
ATOM 1976 C C . ARG A 1 254 ? -5.224 -14.983 16.180 1.00 79.56 254 ARG A C 1
ATOM 1978 O O . ARG A 1 254 ? -4.155 -15.577 16.028 1.00 79.56 254 ARG A O 1
ATOM 1985 N N . ASP A 1 255 ? -6.114 -15.309 17.124 1.00 71.31 255 ASP A N 1
ATOM 1986 C CA . ASP A 1 255 ? -5.936 -16.242 18.261 1.00 71.31 255 ASP A CA 1
ATOM 1987 C C . ASP A 1 255 ? -5.208 -17.573 17.943 1.00 71.31 255 ASP A C 1
ATOM 1989 O O . ASP A 1 255 ? -5.810 -18.632 17.753 1.00 71.31 255 ASP A O 1
ATOM 1993 N N . ASP A 1 256 ? -3.872 -17.512 17.903 1.00 64.56 256 ASP A N 1
ATOM 1994 C CA . ASP A 1 256 ? -2.914 -18.619 17.759 1.00 64.56 256 ASP A CA 1
ATOM 1995 C C . ASP A 1 256 ? -3.283 -19.639 16.654 1.00 64.56 256 ASP A C 1
ATOM 1997 O O . ASP A 1 256 ? -3.146 -20.857 16.808 1.00 64.56 256 ASP A O 1
ATOM 2001 N N . GLY A 1 257 ? -3.773 -19.128 15.517 1.00 60.38 257 GLY A N 1
ATOM 2002 C CA . GLY A 1 257 ? -4.190 -19.920 14.352 1.00 60.38 257 GLY A CA 1
ATOM 2003 C C . GLY A 1 257 ? -5.657 -20.368 14.359 1.00 60.38 257 GLY A C 1
ATOM 2004 O O . GLY A 1 257 ? -6.053 -21.148 13.491 1.00 60.38 257 GLY A O 1
ATOM 2005 N N . ASN A 1 258 ? -6.462 -19.892 15.311 1.00 59.75 258 ASN A N 1
ATOM 2006 C CA . ASN A 1 258 ? -7.917 -19.975 15.273 1.00 59.75 258 ASN A CA 1
ATOM 2007 C C . ASN A 1 258 ? -8.491 -18.612 14.890 1.00 59.75 258 ASN A C 1
ATOM 2009 O O . ASN A 1 258 ? -8.124 -17.597 15.469 1.00 59.75 258 ASN A O 1
ATOM 2013 N N . TRP A 1 259 ? -9.438 -18.604 13.958 1.00 63.84 259 TRP A N 1
ATOM 2014 C CA . TRP A 1 259 ? -10.141 -17.387 13.576 1.00 63.84 259 TRP A CA 1
ATOM 2015 C C . TRP A 1 259 ? -11.318 -17.155 14.519 1.00 63.84 259 TRP A C 1
ATOM 2017 O O . TRP A 1 259 ? -12.265 -17.952 14.565 1.00 63.84 259 TRP A O 1
ATOM 2027 N N . VAL A 1 260 ? -11.270 -16.060 15.271 1.00 67.38 260 VAL A N 1
ATOM 2028 C CA . VAL A 1 260 ? -12.378 -15.620 16.122 1.00 67.38 260 VAL A CA 1
ATOM 2029 C C . VAL A 1 260 ? -13.051 -14.433 15.452 1.00 67.38 260 VAL A C 1
ATOM 2031 O O . VAL A 1 260 ? -12.400 -13.478 15.052 1.00 67.38 260 VAL A O 1
ATOM 2034 N N . THR A 1 261 ? -14.377 -14.473 15.314 1.00 68.06 261 THR A N 1
ATOM 2035 C CA . THR A 1 261 ? -15.114 -13.247 14.980 1.00 68.06 261 THR A CA 1
ATOM 2036 C C . THR A 1 261 ? -15.168 -12.395 16.240 1.00 68.06 261 THR A C 1
ATOM 2038 O O . THR A 1 261 ? -15.970 -12.699 17.127 1.00 68.06 261 THR A O 1
ATOM 2041 N N . ALA A 1 262 ? -14.287 -11.400 16.322 1.00 66.31 262 ALA A N 1
ATOM 2042 C CA . ALA A 1 262 ? -14.408 -10.307 17.276 1.00 66.31 262 ALA A CA 1
ATOM 2043 C C . ALA A 1 262 ? -15.712 -9.526 17.008 1.00 66.31 262 ALA A C 1
ATOM 2045 O O . ALA A 1 262 ? -16.267 -9.614 15.909 1.00 66.31 262 ALA A O 1
ATOM 2046 N N . GLY A 1 263 ? -16.248 -8.881 18.041 1.00 67.56 263 GLY A N 1
ATOM 2047 C CA . GLY A 1 263 ? -17.481 -8.099 17.972 1.00 67.56 263 GLY A CA 1
ATOM 2048 C C . GLY A 1 263 ? -18.642 -8.664 18.797 1.00 67.56 263 GLY A C 1
ATOM 2049 O O . GLY A 1 263 ? -18.828 -9.882 18.976 1.00 67.56 263 GLY A O 1
ATOM 2050 N N . VAL A 1 264 ? -19.477 -7.765 19.311 1.00 74.06 264 VAL A N 1
ATOM 2051 C CA . VAL A 1 264 ? -20.685 -8.114 20.065 1.00 74.06 264 VAL A CA 1
ATOM 2052 C C . VAL A 1 264 ? -21.829 -8.518 19.130 1.00 74.06 264 VAL A C 1
ATOM 2054 O O . VAL A 1 264 ? -22.133 -7.894 18.116 1.00 74.06 264 VAL A O 1
ATOM 2057 N N . LYS A 1 265 ? -22.561 -9.573 19.509 1.00 76.81 265 LYS A N 1
ATOM 2058 C CA . LYS A 1 265 ? -23.802 -9.981 18.829 1.00 76.81 265 LYS A CA 1
ATOM 2059 C C . LYS A 1 265 ? -24.983 -9.860 19.773 1.00 76.81 265 LYS A C 1
ATOM 2061 O O . LYS A 1 265 ? -25.003 -10.457 20.849 1.00 76.81 265 LYS A O 1
ATOM 2066 N N . HIS A 1 266 ? -26.009 -9.136 19.345 1.00 78.56 266 HIS A N 1
ATOM 2067 C CA . HIS A 1 266 ? -27.263 -9.002 20.071 1.00 78.56 266 HIS A CA 1
ATOM 2068 C C . HIS A 1 266 ? -28.386 -9.774 19.370 1.00 78.56 266 HIS A C 1
ATOM 2070 O O . HIS A 1 266 ? -28.600 -9.658 18.165 1.00 78.56 266 HIS A O 1
ATOM 2076 N N . ALA A 1 267 ? -29.136 -10.552 20.152 1.00 81.56 267 ALA A N 1
ATOM 2077 C CA . ALA A 1 267 ? -30.342 -11.231 19.700 1.00 81.56 267 ALA A CA 1
ATOM 2078 C C . ALA A 1 267 ? -31.457 -11.089 20.754 1.00 81.56 267 ALA A C 1
ATOM 2080 O O . ALA A 1 267 ? -31.218 -11.357 21.939 1.00 81.56 267 ALA A O 1
ATOM 2081 N N . PRO A 1 268 ? -32.688 -10.719 20.360 1.00 78.81 268 PRO A N 1
ATOM 2082 C CA . PRO A 1 268 ? -33.825 -10.681 21.272 1.00 78.81 268 PRO A CA 1
ATOM 2083 C C . PRO A 1 268 ? -34.160 -12.074 21.822 1.00 78.81 268 PRO A C 1
ATOM 2085 O O . PRO A 1 268 ? -34.344 -13.037 21.076 1.00 78.81 268 PRO A O 1
ATOM 2088 N N . LEU A 1 269 ? -34.289 -12.193 23.145 1.00 82.12 269 LEU A N 1
ATOM 2089 C CA . LEU A 1 269 ? -34.620 -13.461 23.796 1.00 82.12 269 LEU A CA 1
ATOM 2090 C C . LEU A 1 269 ? -36.118 -13.795 23.64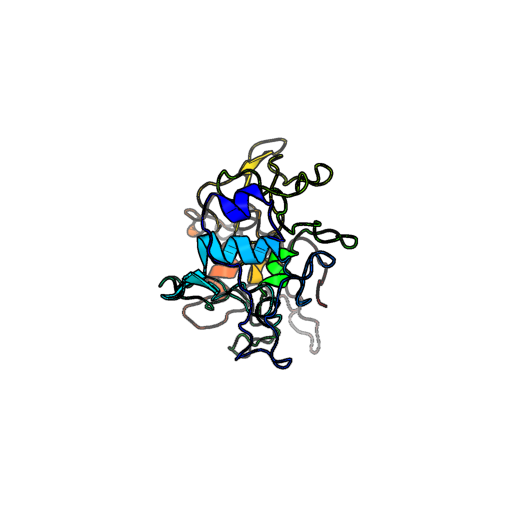6 1.00 82.12 269 LEU A C 1
ATOM 2092 O O . LEU A 1 269 ? -36.978 -12.997 24.016 1.00 82.12 269 LEU A O 1
ATOM 2096 N N . GLY A 1 270 ? -36.436 -15.020 23.210 1.00 78.19 270 GLY A N 1
ATOM 2097 C CA . GLY A 1 270 ? -37.777 -15.611 23.354 1.00 78.19 270 GLY A CA 1
ATOM 2098 C C . GLY A 1 270 ? -38.691 -15.572 22.124 1.00 78.19 270 GLY A C 1
ATOM 2099 O O . GLY A 1 270 ? -39.867 -15.912 22.249 1.00 78.19 270 GLY A O 1
ATOM 2100 N N . ILE A 1 271 ? -38.180 -15.202 20.947 1.00 78.06 271 ILE A N 1
ATOM 2101 C CA . ILE A 1 271 ? -38.934 -15.211 19.685 1.00 78.06 271 ILE A CA 1
ATOM 2102 C C . ILE A 1 271 ? -38.101 -15.951 18.625 1.00 78.06 271 ILE A C 1
ATOM 2104 O O . ILE A 1 271 ? -36.920 -15.661 18.459 1.00 78.06 271 ILE A O 1
ATOM 2108 N N . ALA A 1 272 ? -38.697 -16.931 17.940 1.00 77.88 272 ALA A N 1
ATOM 2109 C CA . ALA A 1 272 ? -38.053 -17.616 16.816 1.00 77.88 272 ALA A CA 1
ATOM 2110 C C . ALA A 1 272 ? -37.962 -16.681 15.594 1.00 77.88 272 ALA A C 1
ATOM 2112 O O . ALA A 1 272 ? -38.816 -15.810 15.431 1.00 77.88 272 ALA A O 1
ATOM 2113 N N . ASP A 1 273 ? -36.943 -16.868 14.752 1.00 78.75 273 ASP A N 1
ATOM 2114 C CA . ASP A 1 273 ? -36.699 -16.088 13.524 1.00 78.75 273 ASP A CA 1
ATOM 2115 C C . ASP A 1 273 ? -36.424 -14.583 13.744 1.00 78.75 273 ASP A C 1
ATOM 2117 O O . ASP A 1 273 ? -36.767 -13.746 12.910 1.00 78.75 273 ASP A O 1
ATOM 2121 N N . GLN A 1 274 ? -35.814 -14.209 14.874 1.00 77.88 274 GLN A N 1
ATOM 2122 C CA . GLN A 1 274 ? -35.349 -12.834 15.095 1.00 77.88 274 GLN A CA 1
ATOM 2123 C C . GLN A 1 274 ? -34.033 -12.551 14.365 1.00 77.88 274 GLN A C 1
ATOM 2125 O O . GLN A 1 274 ? -33.164 -13.415 14.256 1.00 77.88 274 GLN A O 1
ATOM 2130 N N . THR A 1 275 ? -33.874 -11.307 13.918 1.00 78.88 275 THR A N 1
ATOM 2131 C CA . THR A 1 275 ? -32.613 -10.773 13.399 1.00 78.88 275 THR A CA 1
ATOM 2132 C C . THR A 1 275 ? -31.579 -10.660 14.514 1.00 78.88 275 THR A C 1
ATOM 2134 O O . THR A 1 275 ? -31.847 -10.056 15.553 1.00 78.88 275 THR A O 1
ATOM 2137 N N . VAL A 1 276 ? -30.400 -11.229 14.273 1.00 78.06 276 VAL A N 1
ATOM 2138 C CA . VAL A 1 276 ? -29.194 -10.982 15.067 1.00 78.06 276 VAL A CA 1
ATOM 2139 C C . VAL A 1 276 ? -28.579 -9.686 14.552 1.00 78.06 276 VAL A C 1
ATOM 2141 O O . VAL A 1 276 ? -28.365 -9.559 13.349 1.00 78.06 276 VAL A O 1
ATOM 2144 N N . THR A 1 277 ? -28.330 -8.727 15.436 1.00 76.69 277 THR A N 1
ATOM 2145 C CA . THR A 1 277 ? -27.533 -7.538 15.119 1.00 76.69 277 THR A CA 1
ATOM 2146 C C . THR A 1 277 ? -26.095 -7.804 15.531 1.00 76.69 277 THR A C 1
ATOM 2148 O O . THR A 1 277 ? -25.853 -8.174 16.683 1.00 76.69 277 THR A O 1
ATOM 2151 N N . THR A 1 278 ? -25.171 -7.652 14.593 1.00 74.00 278 THR A N 1
ATOM 2152 C CA . THR A 1 278 ? -23.729 -7.684 14.832 1.00 74.00 278 THR A CA 1
ATOM 2153 C C . THR A 1 278 ? -23.223 -6.250 14.931 1.00 74.00 278 THR A C 1
ATOM 2155 O O . THR A 1 278 ? -23.720 -5.370 14.222 1.00 74.00 278 THR A O 1
ATOM 2158 N N . PHE A 1 279 ? -22.326 -6.019 15.878 1.00 72.69 279 PHE A N 1
ATOM 2159 C CA . PHE A 1 279 ? -21.464 -4.849 15.922 1.00 72.69 279 PHE A CA 1
ATOM 2160 C C . PHE A 1 279 ? -20.153 -5.337 15.314 1.00 72.69 279 PHE A C 1
ATOM 2162 O O . PHE A 1 279 ? -19.606 -6.340 15.774 1.00 72.69 279 PHE A O 1
ATOM 2169 N N . ASP A 1 280 ? -19.842 -4.787 14.145 1.00 69.62 280 ASP A N 1
ATOM 2170 C CA . ASP A 1 280 ? -18.675 -5.144 13.357 1.00 69.62 280 ASP A CA 1
ATOM 2171 C C . ASP A 1 280 ? -17.891 -3.844 13.123 1.00 69.62 280 ASP A C 1
ATOM 2173 O O . ASP A 1 280 ? -18.480 -2.775 12.911 1.00 69.62 280 ASP A O 1
ATOM 2177 N N . GLN A 1 281 ? -16.574 -3.976 13.148 1.00 72.56 281 GLN A N 1
ATOM 2178 C CA . GLN A 1 281 ? -15.580 -2.900 13.146 1.00 72.56 281 GLN A CA 1
ATOM 2179 C C . GLN A 1 281 ? -15.670 -2.052 11.880 1.00 72.56 281 GLN A C 1
ATOM 2181 O O . GLN A 1 281 ? -15.954 -2.555 10.788 1.00 72.56 281 GLN A O 1
ATOM 2186 N N . GLY A 1 282 ? -15.400 -0.757 12.031 1.00 61.22 282 GLY A N 1
ATOM 2187 C CA . GLY A 1 282 ? -15.075 0.102 10.904 1.00 61.22 282 GLY A CA 1
ATOM 2188 C C . GLY A 1 282 ? -15.502 1.551 11.020 1.00 61.22 282 GLY A C 1
ATOM 2189 O O . GLY A 1 282 ? -16.529 1.898 11.614 1.00 61.22 282 GLY A O 1
ATOM 2190 N N . THR A 1 283 ? -14.720 2.429 10.394 1.00 51.75 283 THR A N 1
ATOM 2191 C CA . THR A 1 283 ? -15.013 3.860 10.374 1.00 51.75 283 THR A CA 1
ATOM 2192 C C . THR A 1 283 ? -15.884 4.209 9.166 1.00 51.75 283 THR A C 1
ATOM 2194 O O . THR A 1 283 ? -15.444 4.741 8.159 1.00 51.75 283 THR A O 1
ATOM 2197 N N . THR A 1 284 ? -17.200 4.025 9.314 1.00 47.03 284 THR A N 1
ATOM 2198 C CA . THR A 1 284 ? -18.247 4.428 8.341 1.00 47.03 284 THR A CA 1
ATOM 2199 C C . THR A 1 284 ? -18.324 3.562 7.065 1.00 47.03 284 THR A C 1
ATOM 2201 O O . THR A 1 284 ? -17.439 3.652 6.231 1.00 47.03 284 THR A O 1
ATOM 2204 N N . PRO A 1 285 ? -19.438 2.839 6.806 1.00 35.81 285 PRO A N 1
ATOM 2205 C CA . PRO A 1 285 ? -19.542 1.855 5.725 1.00 35.81 285 PRO A CA 1
ATOM 2206 C C . PRO A 1 285 ? -19.470 2.469 4.314 1.00 35.81 285 PRO A C 1
ATOM 2208 O O . PRO A 1 285 ? -20.463 3.007 3.814 1.00 35.81 285 PRO A O 1
ATOM 2211 N N . SER A 1 286 ? -18.354 2.282 3.616 1.00 33.25 286 SER A N 1
ATOM 2212 C CA . SER A 1 286 ? -18.313 2.129 2.164 1.00 33.25 286 SER A CA 1
ATOM 2213 C C . SER A 1 286 ? -17.622 0.814 1.815 1.00 33.25 286 SER A C 1
ATOM 2215 O O . SER A 1 286 ? -16.404 0.708 1.874 1.00 33.25 286 SER A O 1
ATOM 2217 N N . LEU A 1 287 ? -18.426 -0.178 1.422 1.00 31.22 287 LEU A N 1
ATOM 2218 C CA . LEU A 1 287 ? -17.963 -1.360 0.696 1.00 31.22 287 LEU A CA 1
ATOM 2219 C C . LEU A 1 287 ? -17.219 -0.895 -0.561 1.00 31.22 287 LEU A C 1
ATOM 2221 O O . LEU A 1 287 ? -17.858 -0.534 -1.552 1.00 31.22 287 LEU A O 1
ATOM 2225 N N . LEU A 1 288 ? -15.892 -0.899 -0.522 1.00 33.94 288 LEU A N 1
ATOM 2226 C CA . LEU A 1 288 ? -15.072 -0.881 -1.722 1.00 33.94 288 LEU A CA 1
ATOM 2227 C C . LEU A 1 288 ? -14.706 -2.330 -2.030 1.00 33.94 288 LEU A C 1
ATOM 2229 O O . LEU A 1 288 ? -13.766 -2.888 -1.490 1.00 33.94 288 LEU A O 1
ATOM 2233 N N . HIS A 1 289 ? -15.517 -2.941 -2.885 1.00 28.08 289 HIS A N 1
ATOM 2234 C CA . HIS A 1 289 ? -15.082 -4.049 -3.721 1.00 28.08 289 HIS A CA 1
ATOM 2235 C C . HIS A 1 289 ? -15.450 -3.678 -5.151 1.00 28.08 289 HIS A C 1
ATOM 2237 O O . HIS A 1 289 ? -16.638 -3.502 -5.452 1.00 28.08 289 HIS A O 1
ATOM 2243 N N . HIS A 1 290 ? -14.438 -3.560 -6.006 1.00 33.94 290 HIS A N 1
ATOM 2244 C CA . HIS A 1 290 ? -14.405 -4.203 -7.316 1.00 33.94 290 HIS A CA 1
ATOM 2245 C C . HIS A 1 290 ? -13.044 -4.073 -7.978 1.00 33.94 290 HIS A C 1
ATOM 2247 O O . HIS A 1 290 ? -12.525 -2.938 -7.997 1.00 33.94 290 HIS A O 1
#

InterPro domains:
  IPR018247 EF-Hand 1, calcium-binding site [PS00018] (99-111)
  IPR059100 Bacterial TSP3 repeat [PF18884] (39-52)

Foldseek 3Di:
DAPFDPCLCPPPAVADAQWAALVPDPVSHIGDADLVAQQRQPQQAGPLRLSCCQVPPAWDADPVRYIDGDQRHSNDSCSQLALQAADPVRHGRPFQFDPPVQPLDCDSQRGCGNNVQQCPPPDPPDDQFSRNCQCPQPDPNGHGPDNNYDQVDDDQQSDGDRDGADSHHQQRQQWEWDDPVTGTDGDPDGGLQRGPNRCVQQAHDSNYNHQQQDQQLQQFDPPVPPPDFAGDPGPVCCVVTRRCGNNVQRVVCPPVSDGDRDWDWDFDPDDPPTDIDTRHHHDDDDPDDD

Secondary structure (DSSP, 8-state):
-TTS-HHHHHHS--SB-S---TTTSTTSS-----TT-SSSS-SSS-HHHHHHHIIIIIEEE-TTSBEEESS--TT-TTGGGS--PBPTTS-B-------SS-SSS--TTS---HHHHHHTT--TT----TTS-TTT--BTTB--SS----TTS--TTS-----S--TT-S----EEEETTTTEEEE-SS---SS-HHHHHHHT--TTBTTGGG--SS-----SS-SS--PPP-STTSGGG-SS--HHHHHHHHTGGG-----S-EE--TT-TTPPPEE----SS------

Radius of gyration: 22.5 Å; chains: 1; bounding box: 66×42×69 Å

Sequence (290 aa):
CWPYSLDSCFTNNRTGLPGKPAEISETGLRWYLDPRSGDTDGDGLPDGFEVAMCMSKTGYENASHVWNCMAFDPLNSSDGLIDSDRCRDLTFGCGDGFDVDRNGLIEPHEYYTNAEEYLYGAPENWVTEFDGLRCSGDSDDIQPLVNPCRTDETRPTGEPGWLGTDPLDNDTDYYRWVGNPGQALGQTQKGDGIVDGWEIYFQLDPLNSSDALIDSDLDGWDFNRDGAVSPDTSSSTLDLGEVFSNLEEYTLYRDDGNWVTAGVKHAPLGIADQTVTTFDQGTTPSLLHH

pLDDT: mean 80.6, std 13.18, range [28.08, 95.88]